Protein AF-A0A088EU23-F1 (afdb_monomer)

Nearest PDB structures (foldseek):
  7sfp-assembly1_A  TM=3.242E-01  e=4.539E+00  Streptomyces ossamyceticus
  7v20-assembly1_B  TM=2.565E-01  e=5.293E+00  Severe acute respiratory syndrome coronavirus 2
  7m6g-assembly1_B  TM=2.647E-01  e=4.539E+00  Severe acute respiratory syndrome coronavirus 2
  7wbh-assembly1_B  TM=1.886E-01  e=2.216E+00  Severe acute respiratory syndrome-related coronavirus
  7l3n-assembly1_B  TM=2.826E-01  e=7.974E+00  Severe 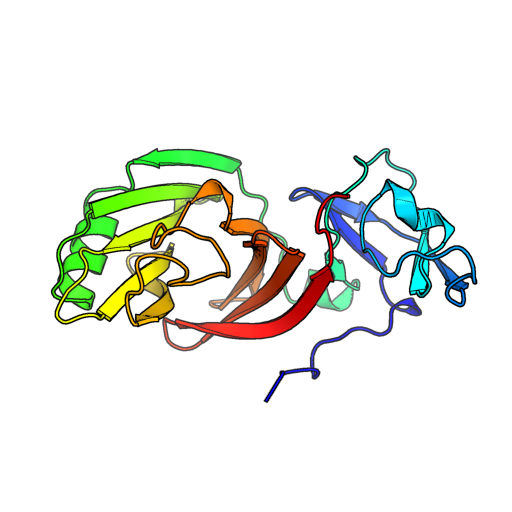acute respiratory syndrome coronavirus 2

Secondary structure (DSSP, 8-state):
----TTPPPGGG--EEEETTEEEEEEEEEEEPPPTT--S--SGGGTTT--EEEEEESS---TT--EEEE-HHHHHHSEE--EEEEEEEPPHHHHHHHHHHHTS-EEEEEEEEEETTS-EEEEEEEEEETTEEEEEEEEEETTEEEEEEEEEE--SS-SSSTT-TT---GGGEEEEEEEEETTEEEEEEEEEETTEEEEEEEEEETTEEEEEEEEEEE----

Radius of gyration: 18.4 Å; Cα contacts (8 Å, |Δi|>4): 466; chains: 1; bounding box: 50×34×50 Å

Structure (mmCIF, N/CA/C/O backbone):
data_AF-A0A088EU23-F1
#
_entry.id   AF-A0A088EU23-F1
#
loop_
_atom_site.group_PDB
_atom_site.id
_atom_site.type_symbol
_atom_site.label_atom_id
_atom_site.label_alt_id
_atom_site.label_comp_id
_atom_site.label_asym_id
_atom_site.label_entity_id
_atom_site.label_seq_id
_atom_site.pdbx_PDB_ins_code
_atom_site.Cartn_x
_atom_site.Cartn_y
_atom_site.Cartn_z
_atom_site.occupancy
_atom_site.B_iso_or_equiv
_atom_site.auth_seq_id
_atom_site.auth_comp_id
_atom_site.auth_asym_id
_atom_site.auth_atom_id
_atom_site.pdbx_PDB_model_num
ATOM 1 N N . MET A 1 1 ? -2.026 -18.483 0.975 1.00 28.38 1 MET A N 1
ATOM 2 C CA . MET A 1 1 ? -1.431 -18.739 -0.353 1.00 28.38 1 MET A CA 1
ATOM 3 C C . MET A 1 1 ? -1.286 -17.384 -1.017 1.00 28.38 1 MET A C 1
ATOM 5 O O . MET A 1 1 ? -2.301 -16.692 -1.046 1.00 28.38 1 MET A O 1
ATOM 9 N N . PRO A 1 2 ? -0.089 -16.971 -1.463 1.00 36.59 2 PRO A N 1
ATOM 10 C CA . PRO A 1 2 ? 0.056 -15.752 -2.250 1.00 36.59 2 PRO A CA 1
ATOM 11 C C . PRO A 1 2 ? -0.826 -15.880 -3.487 1.00 36.59 2 PRO A C 1
ATOM 13 O O . PRO A 1 2 ? -0.767 -16.892 -4.189 1.00 36.59 2 PRO A O 1
ATOM 16 N N . VAL A 1 3 ? -1.689 -14.901 -3.730 1.00 41.38 3 VAL A N 1
ATOM 17 C CA . VAL A 1 3 ? -2.453 -14.838 -4.975 1.00 41.38 3 VAL A CA 1
ATOM 18 C C . VAL A 1 3 ? -1.474 -14.338 -6.040 1.00 41.38 3 VAL A C 1
ATOM 20 O O . VAL A 1 3 ? -1.278 -13.145 -6.209 1.00 41.38 3 VAL A O 1
ATOM 23 N N . GLU A 1 4 ? -0.781 -15.257 -6.718 1.00 46.75 4 GLU A N 1
ATOM 24 C CA . GLU A 1 4 ? 0.070 -14.925 -7.877 1.00 46.75 4 GLU A CA 1
ATOM 25 C C . GLU A 1 4 ? -0.739 -14.744 -9.175 1.00 46.75 4 GLU A C 1
ATOM 27 O O . GLU A 1 4 ? -0.183 -14.401 -10.217 1.00 46.75 4 GLU A O 1
ATOM 32 N N . ASN A 1 5 ? -2.058 -14.949 -9.118 1.00 49.72 5 ASN A N 1
ATOM 33 C CA . ASN A 1 5 ? -2.929 -15.062 -10.289 1.00 49.72 5 ASN A CA 1
ATOM 34 C C . ASN A 1 5 ? -3.141 -13.753 -11.074 1.00 49.72 5 ASN A C 1
ATOM 36 O O . ASN A 1 5 ? -3.709 -13.811 -12.162 1.00 49.72 5 ASN A O 1
ATOM 40 N N . GLU A 1 6 ? -2.685 -12.599 -10.573 1.00 63.94 6 GLU A N 1
ATOM 41 C CA . GLU A 1 6 ? -2.827 -11.302 -11.260 1.00 63.94 6 GLU A CA 1
ATOM 42 C C . GLU A 1 6 ? -1.512 -10.695 -11.780 1.00 63.94 6 GLU A C 1
ATOM 44 O O . GLU A 1 6 ? -1.508 -9.578 -12.302 1.00 63.94 6 GLU A O 1
ATOM 49 N N . LYS A 1 7 ? -0.378 -11.408 -11.704 1.00 77.88 7 LYS A N 1
ATOM 50 C CA . LYS A 1 7 ? 0.877 -10.904 -12.287 1.00 77.88 7 LYS A CA 1
ATOM 51 C C . LYS A 1 7 ? 0.763 -10.850 -13.814 1.00 77.88 7 LYS A C 1
ATOM 53 O O . LYS A 1 7 ? 0.620 -11.873 -14.483 1.00 77.88 7 LYS A O 1
ATOM 58 N N . ILE A 1 8 ? 0.851 -9.649 -14.382 1.00 83.56 8 ILE A N 1
ATOM 59 C CA . ILE A 1 8 ? 0.899 -9.479 -15.836 1.00 83.56 8 ILE A CA 1
ATOM 60 C C . ILE A 1 8 ? 2.235 -9.984 -16.391 1.00 83.56 8 ILE A C 1
ATOM 62 O O . ILE A 1 8 ? 3.269 -9.897 -15.731 1.00 83.56 8 ILE A O 1
ATOM 66 N N . ASN A 1 9 ? 2.241 -10.447 -17.642 1.00 90.12 9 ASN A N 1
ATOM 67 C CA . ASN A 1 9 ? 3.494 -10.595 -18.379 1.00 90.12 9 ASN A CA 1
ATOM 68 C C . ASN A 1 9 ? 4.105 -9.191 -18.582 1.00 90.12 9 ASN A C 1
ATOM 70 O O . ASN A 1 9 ? 3.447 -8.355 -19.210 1.00 90.12 9 ASN A O 1
ATOM 74 N N . PRO A 1 10 ? 5.343 -8.926 -18.122 1.00 91.88 10 PRO A N 1
ATOM 75 C CA . PRO A 1 10 ? 5.993 -7.616 -18.222 1.00 91.88 10 PRO A CA 1
ATOM 76 C C . PRO A 1 10 ? 6.003 -7.038 -19.643 1.00 91.88 10 PRO A C 1
ATOM 78 O O . PRO A 1 10 ? 5.818 -5.839 -19.831 1.00 91.88 10 PRO A O 1
ATOM 81 N N . LYS A 1 11 ? 6.126 -7.892 -20.667 1.00 94.69 11 LYS A N 1
ATOM 82 C CA . LYS A 1 11 ? 6.130 -7.481 -22.083 1.00 94.69 11 LYS A CA 1
ATOM 83 C C . LYS A 1 11 ? 4.786 -6.941 -22.574 1.00 94.69 11 LYS A C 1
ATOM 85 O O . LYS A 1 11 ? 4.736 -6.307 -23.622 1.00 94.69 11 LYS A O 1
ATOM 90 N N . LEU A 1 12 ? 3.703 -7.228 -21.852 1.00 95.00 12 LEU A N 1
ATOM 91 C CA . LEU A 1 12 ? 2.353 -6.757 -22.162 1.00 95.00 12 LEU A CA 1
ATOM 92 C C . LEU A 1 12 ? 1.991 -5.473 -21.408 1.00 95.00 12 LEU A C 1
ATOM 94 O O . LEU A 1 12 ? 0.905 -4.939 -21.630 1.00 95.00 12 LEU A O 1
ATOM 98 N N . ALA A 1 13 ? 2.854 -4.986 -20.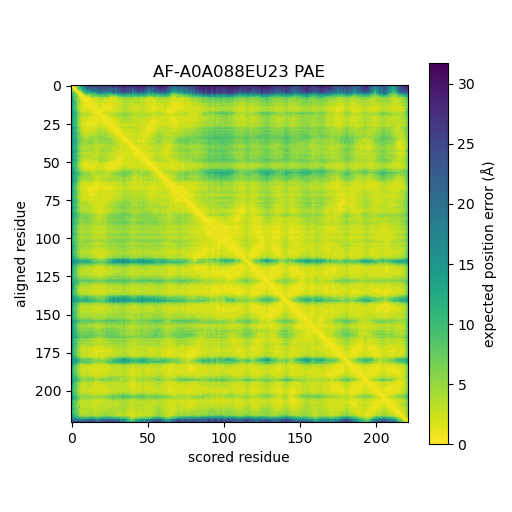512 1.00 96.38 13 ALA A N 1
ATOM 99 C CA . ALA A 1 13 ? 2.621 -3.734 -19.811 1.00 96.38 13 ALA A CA 1
ATOM 100 C C . ALA A 1 13 ? 2.688 -2.555 -20.792 1.00 96.38 13 ALA A C 1
ATOM 102 O O . ALA A 1 13 ? 3.619 -2.442 -21.589 1.00 96.38 13 ALA A O 1
ATOM 103 N N . THR A 1 14 ? 1.699 -1.668 -20.718 1.00 96.44 14 THR A N 1
ATOM 104 C CA . THR A 1 14 ? 1.602 -0.467 -21.565 1.00 96.44 14 THR A CA 1
ATOM 105 C C . THR A 1 14 ? 1.699 0.818 -20.749 1.00 96.44 14 THR A C 1
ATOM 107 O O . THR A 1 14 ? 2.089 1.859 -21.280 1.00 96.44 14 THR A O 1
ATOM 110 N N . TYR A 1 15 ? 1.391 0.747 -19.451 1.00 96.62 15 TYR A N 1
ATOM 111 C CA . TYR A 1 15 ? 1.496 1.864 -18.520 1.00 96.62 15 TYR A CA 1
ATOM 112 C C . TYR A 1 15 ? 2.168 1.436 -17.218 1.00 96.62 15 TYR A C 1
ATOM 114 O O . TYR A 1 15 ? 2.045 0.294 -16.775 1.00 96.62 15 TYR A O 1
ATOM 122 N N . ALA A 1 16 ? 2.830 2.395 -16.584 1.00 95.94 16 ALA A N 1
ATOM 123 C CA . ALA A 1 16 ? 3.192 2.349 -15.181 1.00 95.94 16 ALA A CA 1
ATOM 124 C C . ALA A 1 16 ? 2.366 3.399 -14.439 1.00 95.94 16 ALA A C 1
ATOM 126 O O . ALA A 1 16 ? 2.242 4.532 -14.908 1.00 95.94 16 ALA A O 1
ATOM 127 N N . ILE A 1 17 ? 1.819 3.041 -13.280 1.00 95.81 17 ILE A N 1
ATOM 128 C CA . ILE A 1 17 ? 1.280 4.024 -12.341 1.00 95.81 17 ILE A CA 1
ATOM 129 C C . ILE A 1 17 ? 2.368 4.349 -11.326 1.00 95.81 17 ILE A C 1
ATOM 131 O O . ILE A 1 17 ? 2.769 3.479 -10.554 1.00 95.81 17 ILE A O 1
ATOM 135 N N . ILE A 1 18 ? 2.851 5.589 -11.355 1.00 94.19 18 ILE A N 1
ATOM 136 C CA . ILE A 1 18 ? 3.964 6.087 -10.540 1.00 94.19 18 ILE A CA 1
ATOM 137 C C . ILE A 1 18 ? 3.497 7.371 -9.870 1.00 94.19 18 ILE A C 1
ATOM 139 O O . ILE A 1 18 ? 2.977 8.256 -10.547 1.00 94.19 18 ILE A O 1
ATOM 143 N N . ASN A 1 19 ? 3.649 7.480 -8.548 1.00 89.56 19 ASN A N 1
ATOM 144 C CA . ASN A 1 19 ? 3.228 8.661 -7.784 1.00 89.56 19 ASN A CA 1
ATOM 145 C C . ASN A 1 19 ? 1.803 9.134 -8.116 1.00 89.56 19 ASN A C 1
ATOM 147 O O . ASN A 1 19 ? 1.556 10.323 -8.315 1.00 89.56 19 ASN A O 1
ATOM 151 N N . ASN A 1 20 ? 0.856 8.189 -8.184 1.00 91.12 20 ASN A N 1
ATOM 152 C CA . ASN A 1 20 ? -0.536 8.469 -8.530 1.00 91.12 20 ASN A CA 1
ATOM 153 C C . ASN A 1 20 ? -0.695 9.191 -9.895 1.00 91.12 20 ASN A C 1
ATOM 155 O O . ASN A 1 20 ? -1.598 10.003 -10.105 1.00 91.12 20 ASN A O 1
ATOM 159 N N . LYS A 1 21 ? 0.175 8.869 -10.857 1.00 93.00 21 LYS A N 1
ATOM 160 C CA . LYS A 1 21 ? 0.081 9.300 -12.251 1.00 93.00 21 LYS A CA 1
ATOM 161 C C . LYS A 1 21 ? 0.254 8.105 -13.181 1.00 93.00 21 LYS A C 1
ATOM 163 O O . LYS A 1 21 ? 1.138 7.278 -12.984 1.00 93.00 21 LYS A O 1
ATOM 168 N N . MET A 1 22 ? -0.593 8.029 -14.203 1.00 94.56 22 MET A N 1
ATOM 169 C CA . MET A 1 22 ? -0.464 7.045 -15.273 1.00 94.56 22 MET A CA 1
ATOM 170 C C . MET A 1 22 ? 0.537 7.535 -16.319 1.00 94.56 22 MET A C 1
ATOM 172 O O . MET A 1 22 ? 0.329 8.582 -16.933 1.00 94.56 22 MET A O 1
ATOM 176 N N . THR A 1 23 ? 1.586 6.750 -16.547 1.00 95.38 23 THR A N 1
ATOM 177 C CA . THR A 1 23 ? 2.687 7.091 -17.447 1.00 95.38 23 THR A CA 1
ATOM 178 C C . THR A 1 23 ? 2.874 5.987 -18.489 1.00 95.38 23 THR A C 1
ATOM 180 O O . THR A 1 23 ? 3.018 4.821 -18.116 1.00 95.38 23 THR A O 1
ATOM 183 N N . PRO A 1 24 ? 2.875 6.304 -19.798 1.00 96.06 24 PRO A N 1
ATOM 184 C CA . PRO A 1 24 ? 3.164 5.322 -20.839 1.00 96.06 24 PRO A CA 1
ATOM 185 C C . PRO A 1 24 ? 4.588 4.785 -20.719 1.00 96.06 24 PRO A C 1
ATOM 187 O O . PRO A 1 24 ? 5.534 5.553 -20.522 1.00 96.06 24 PRO A O 1
ATOM 190 N N . ILE A 1 25 ? 4.737 3.477 -20.902 1.00 97.19 25 ILE A N 1
ATOM 191 C CA . ILE A 1 25 ? 6.029 2.794 -20.834 1.00 97.19 25 ILE A CA 1
ATOM 192 C C . ILE A 1 25 ? 6.229 1.894 -22.048 1.00 97.19 25 ILE A C 1
ATOM 194 O O . ILE A 1 25 ? 5.275 1.502 -22.716 1.00 97.19 25 ILE A O 1
ATOM 198 N N . ILE A 1 26 ? 7.485 1.557 -22.328 1.00 96.81 26 ILE A N 1
ATOM 199 C CA . ILE A 1 26 ? 7.848 0.608 -23.381 1.00 96.81 26 ILE A CA 1
ATOM 200 C C . ILE A 1 26 ? 8.770 -0.439 -22.770 1.00 96.81 26 ILE A C 1
ATOM 202 O O . ILE A 1 26 ? 9.808 -0.088 -22.211 1.00 96.81 26 ILE A O 1
ATOM 206 N N . TYR A 1 27 ? 8.407 -1.716 -22.876 1.00 97.06 27 TYR A N 1
ATOM 207 C CA . TYR A 1 27 ? 9.301 -2.801 -22.484 1.00 97.06 27 TYR A CA 1
ATOM 208 C C . TYR A 1 27 ? 10.585 -2.753 -23.321 1.00 97.06 27 TYR A C 1
ATOM 210 O O . TYR A 1 27 ? 10.533 -2.656 -24.548 1.00 97.06 27 TYR A O 1
ATOM 218 N N . SER A 1 28 ? 11.731 -2.821 -22.650 1.00 96.31 28 SER A N 1
ATOM 219 C CA . SER A 1 28 ? 13.047 -2.769 -23.282 1.00 96.31 28 SER A CA 1
ATOM 220 C C . SER A 1 28 ? 13.670 -4.159 -23.355 1.00 96.31 28 SER A C 1
ATOM 222 O O . SER A 1 28 ? 13.848 -4.708 -24.441 1.00 96.31 28 SER A O 1
ATOM 224 N N . ALA A 1 29 ? 13.983 -4.745 -22.198 1.00 95.75 29 ALA A N 1
ATOM 225 C CA . ALA A 1 29 ? 14.641 -6.041 -22.102 1.00 95.75 29 ALA A CA 1
ATOM 226 C C . ALA A 1 29 ? 14.533 -6.609 -20.686 1.00 95.75 29 ALA A C 1
ATOM 228 O O . ALA A 1 29 ? 14.362 -5.864 -19.724 1.00 95.75 29 ALA A O 1
ATOM 229 N N . THR A 1 30 ? 14.736 -7.916 -20.558 1.00 96.62 30 THR A N 1
ATOM 230 C CA . THR A 1 30 ? 15.030 -8.567 -19.279 1.00 96.62 30 THR A CA 1
ATOM 231 C C . THR A 1 30 ? 16.542 -8.711 -19.160 1.00 96.62 30 THR A C 1
ATOM 233 O O . THR A 1 30 ? 17.190 -9.148 -20.115 1.00 96.62 30 THR A O 1
ATOM 236 N N . LYS A 1 31 ? 17.114 -8.348 -18.012 1.00 95.06 31 LYS A N 1
ATOM 237 C CA . LYS A 1 31 ? 18.548 -8.497 -17.739 1.00 95.06 31 LYS A CA 1
ATOM 238 C C . LYS A 1 31 ? 18.771 -9.411 -16.534 1.00 95.06 31 LYS A C 1
ATOM 240 O O . LYS A 1 31 ? 17.975 -9.355 -15.594 1.00 95.06 31 LYS A O 1
ATOM 245 N N . PRO A 1 32 ? 19.827 -10.241 -16.545 1.00 95.94 32 PRO A N 1
ATOM 246 C CA . PRO A 1 32 ? 20.234 -10.958 -15.348 1.00 95.94 32 PRO A CA 1
ATOM 247 C C . PRO A 1 32 ? 20.756 -9.972 -14.300 1.00 95.94 32 PRO A C 1
ATOM 249 O O . PRO A 1 32 ? 21.203 -8.873 -14.632 1.00 95.94 32 PRO A O 1
ATOM 252 N N . GLU A 1 33 ? 20.712 -10.389 -13.041 1.00 95.25 33 GLU A N 1
ATOM 253 C CA . GLU A 1 33 ? 21.414 -9.689 -11.973 1.00 95.25 33 GLU A CA 1
ATOM 254 C C . GLU A 1 33 ? 22.929 -9.766 -12.204 1.00 95.25 33 GLU A C 1
ATOM 256 O O . GLU A 1 33 ? 23.448 -10.787 -12.659 1.00 95.25 33 GLU A O 1
ATOM 261 N N . SER A 1 34 ? 23.633 -8.666 -11.938 1.00 95.62 34 SER A N 1
ATOM 262 C CA . SER A 1 34 ? 25.090 -8.609 -12.067 1.00 95.62 34 SER A CA 1
ATOM 263 C C . SER A 1 34 ? 25.786 -9.124 -10.806 1.00 95.62 34 SER A C 1
ATOM 265 O O . SER A 1 34 ? 25.255 -9.006 -9.704 1.00 95.62 34 SER A O 1
ATOM 267 N N . GLU A 1 35 ? 27.032 -9.577 -10.945 1.00 95.31 35 GLU A N 1
ATOM 268 C CA . GLU A 1 35 ? 27.876 -9.989 -9.810 1.00 95.31 35 GLU A CA 1
ATOM 269 C C . GLU A 1 35 ? 28.165 -8.850 -8.813 1.00 95.31 35 GLU A C 1
ATOM 271 O O . GLU A 1 35 ? 28.519 -9.107 -7.668 1.00 95.31 35 GLU A O 1
ATOM 276 N N . ALA A 1 36 ? 27.998 -7.590 -9.231 1.00 94.06 36 ALA A N 1
ATOM 277 C CA . ALA A 1 36 ? 28.158 -6.416 -8.375 1.00 94.06 36 ALA A CA 1
ATOM 278 C C . ALA A 1 36 ? 26.890 -6.071 -7.570 1.00 94.06 36 ALA A C 1
ATOM 280 O O . ALA A 1 36 ? 26.896 -5.100 -6.810 1.00 94.06 36 ALA A O 1
ATOM 281 N N . SER A 1 37 ? 25.793 -6.821 -7.746 1.00 91.62 37 SER A N 1
ATOM 282 C CA . SER A 1 37 ? 24.575 -6.608 -6.965 1.00 91.62 37 SER A CA 1
ATOM 283 C C . SER A 1 37 ? 24.829 -6.914 -5.498 1.00 91.62 37 SER A C 1
ATOM 285 O O . SER A 1 37 ? 25.397 -7.943 -5.139 1.00 91.62 37 SER A O 1
ATOM 287 N N . ASN A 1 38 ? 24.357 -6.026 -4.630 1.00 89.38 38 ASN A N 1
ATOM 288 C CA . ASN A 1 38 ? 24.349 -6.262 -3.190 1.00 89.38 38 ASN A CA 1
ATOM 289 C C . ASN A 1 38 ? 23.013 -6.853 -2.695 1.00 89.38 38 ASN A C 1
ATOM 291 O O . ASN A 1 38 ? 22.759 -6.846 -1.490 1.00 89.38 38 ASN A O 1
ATOM 295 N N . GLY A 1 39 ? 22.151 -7.303 -3.617 1.00 89.19 39 GLY A N 1
ATOM 296 C CA . GLY A 1 39 ? 20.839 -7.894 -3.343 1.00 89.19 39 GLY A CA 1
ATOM 297 C C . GLY A 1 39 ? 19.760 -6.910 -2.873 1.00 89.19 39 GLY A C 1
ATOM 298 O O . GLY A 1 39 ? 18.626 -7.328 -2.638 1.00 89.19 39 GLY A O 1
ATOM 299 N N . ARG A 1 40 ? 20.077 -5.613 -2.729 1.00 91.25 40 ARG A N 1
ATOM 300 C CA . ARG A 1 40 ? 19.131 -4.585 -2.270 1.00 91.25 40 ARG A CA 1
ATOM 301 C C . ARG A 1 40 ? 18.360 -3.968 -3.439 1.00 91.25 40 ARG A C 1
ATOM 303 O O . ARG A 1 40 ? 18.926 -3.609 -4.475 1.00 91.25 40 ARG A O 1
ATOM 310 N N . GLN A 1 41 ? 17.068 -3.738 -3.241 1.00 91.19 41 GLN A N 1
ATOM 311 C CA . GLN A 1 41 ? 16.173 -3.081 -4.193 1.00 91.19 41 GLN A CA 1
ATOM 312 C C . GLN A 1 41 ? 16.100 -1.573 -3.904 1.00 91.19 41 GLN A C 1
ATOM 314 O O . GLN A 1 41 ? 15.039 -1.031 -3.589 1.00 91.19 41 GLN A O 1
ATOM 319 N N . THR A 1 42 ? 17.253 -0.902 -3.998 1.00 90.75 42 THR A N 1
ATOM 320 C CA . THR A 1 42 ? 17.399 0.559 -3.874 1.00 90.75 42 THR A CA 1
ATOM 321 C C . THR A 1 42 ? 17.811 1.181 -5.208 1.00 90.75 42 THR A C 1
ATOM 323 O O . THR A 1 42 ? 18.336 0.493 -6.088 1.00 90.75 42 THR A O 1
ATOM 326 N N . SER A 1 43 ? 17.620 2.495 -5.363 1.00 90.38 43 SER A N 1
ATOM 327 C CA . SER A 1 43 ? 18.066 3.218 -6.563 1.00 90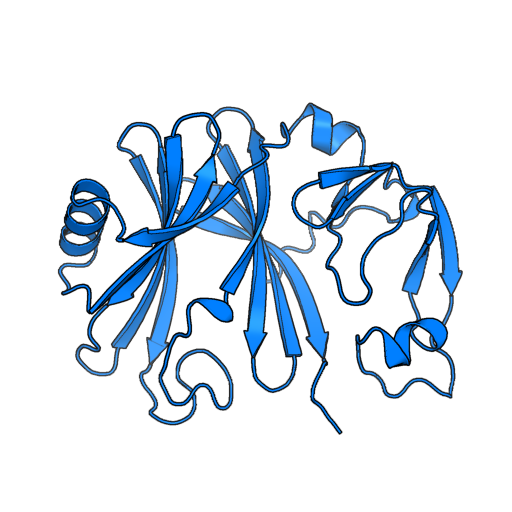.38 43 SER A CA 1
ATOM 328 C C . SER A 1 43 ? 19.575 3.095 -6.795 1.00 90.38 43 SER A C 1
ATOM 330 O O . SER A 1 43 ? 20.009 2.908 -7.928 1.00 90.38 43 SER A O 1
ATOM 332 N N . PHE A 1 44 ? 20.372 3.090 -5.723 1.00 90.06 44 PHE A N 1
ATOM 333 C CA . PHE A 1 44 ? 21.830 2.955 -5.788 1.00 90.06 44 PHE A CA 1
ATOM 334 C C . PHE A 1 44 ? 22.307 1.600 -6.332 1.00 90.06 44 PHE A C 1
ATOM 336 O O . PHE A 1 44 ? 23.401 1.525 -6.883 1.00 90.06 44 PHE A O 1
ATOM 343 N N . ASN A 1 45 ? 21.507 0.535 -6.196 1.00 92.00 45 ASN A N 1
ATOM 344 C CA . ASN A 1 45 ? 21.827 -0.794 -6.733 1.00 92.00 45 ASN A CA 1
ATOM 345 C C . ASN A 1 45 ? 21.102 -1.085 -8.065 1.00 92.00 45 ASN A C 1
ATOM 347 O O . ASN A 1 45 ? 21.230 -2.175 -8.617 1.00 92.00 45 ASN A O 1
ATOM 351 N N . PHE A 1 46 ? 20.340 -0.126 -8.609 1.00 91.38 46 PHE A N 1
ATOM 352 C CA . PHE A 1 46 ? 19.458 -0.349 -9.760 1.00 91.38 46 PHE A CA 1
ATOM 353 C C . PHE A 1 46 ? 20.186 -0.882 -11.000 1.00 91.38 46 PHE A C 1
ATOM 355 O O . PHE A 1 46 ? 19.681 -1.786 -11.660 1.00 91.38 46 PHE A O 1
ATOM 362 N N . SER A 1 47 ? 21.383 -0.370 -11.310 1.00 91.94 47 SER A N 1
ATOM 363 C CA . SER A 1 47 ? 22.171 -0.829 -12.465 1.00 91.94 47 SER A CA 1
ATOM 364 C C . SER A 1 47 ? 22.636 -2.280 -12.351 1.00 91.94 47 SER A C 1
ATOM 366 O O . SER A 1 47 ? 22.973 -2.885 -13.368 1.00 91.94 47 SER A O 1
ATOM 368 N N . ASN A 1 48 ? 22.676 -2.807 -11.128 1.00 94.56 48 ASN A N 1
ATOM 369 C CA . ASN A 1 48 ? 23.194 -4.130 -10.815 1.00 94.56 48 ASN A CA 1
ATOM 370 C C . ASN A 1 48 ? 22.075 -5.160 -10.637 1.00 94.56 48 ASN A C 1
ATOM 372 O O . ASN A 1 48 ? 22.337 -6.352 -10.788 1.00 94.56 48 ASN A O 1
ATOM 376 N N . ASN A 1 49 ? 20.858 -4.703 -10.328 1.00 92.12 49 ASN A N 1
ATOM 377 C CA . ASN A 1 49 ? 19.682 -5.543 -10.143 1.00 92.12 49 ASN A CA 1
ATOM 378 C C . ASN A 1 49 ? 19.250 -6.201 -11.460 1.00 92.12 49 ASN A C 1
ATOM 380 O O . ASN A 1 49 ? 19.198 -5.569 -12.519 1.00 92.12 49 ASN A O 1
ATOM 384 N N . GLY A 1 50 ? 18.894 -7.481 -11.371 1.00 93.25 50 GLY A N 1
ATOM 385 C CA . GLY A 1 50 ? 18.231 -8.194 -12.458 1.00 93.25 50 GLY A CA 1
ATOM 386 C C . GLY A 1 50 ? 16.752 -7.828 -12.557 1.00 93.25 50 GLY A C 1
ATOM 387 O O . GLY A 1 50 ? 16.161 -7.307 -11.612 1.00 93.25 50 GLY A O 1
ATOM 388 N N . GLY A 1 51 ? 16.138 -8.135 -13.698 1.00 93.50 51 GLY A N 1
ATOM 389 C CA . GLY A 1 51 ? 14.700 -7.969 -13.901 1.00 93.50 51 GLY A CA 1
ATOM 390 C C . GLY A 1 51 ? 14.331 -7.377 -15.253 1.00 93.50 51 GLY A C 1
ATOM 391 O O . GLY A 1 51 ? 15.142 -7.320 -16.182 1.00 93.50 51 GLY A O 1
ATOM 392 N N . ASP A 1 52 ? 13.073 -6.961 -15.362 1.00 95.06 52 ASP A N 1
ATOM 393 C CA . ASP A 1 52 ? 12.508 -6.354 -16.561 1.00 95.06 52 ASP A CA 1
ATOM 394 C C . ASP A 1 52 ? 12.692 -4.838 -16.557 1.00 95.06 52 ASP A C 1
ATOM 396 O O . ASP A 1 52 ? 12.305 -4.136 -15.625 1.00 95.06 52 ASP A O 1
ATOM 400 N N . PHE A 1 53 ? 13.269 -4.329 -17.640 1.00 95.44 53 PHE A N 1
ATOM 401 C CA . PHE A 1 53 ? 13.552 -2.916 -17.829 1.00 95.44 53 PHE A CA 1
ATOM 402 C C . PHE A 1 53 ? 12.545 -2.291 -18.783 1.00 95.44 53 PHE A C 1
ATOM 404 O O . PHE A 1 53 ? 12.217 -2.845 -19.837 1.00 95.44 53 PHE A O 1
ATOM 411 N N . PHE A 1 54 ? 12.134 -1.076 -18.440 1.00 96.12 54 PHE A N 1
ATOM 412 C CA . PHE A 1 54 ? 11.181 -0.280 -19.197 1.00 96.12 54 PHE A CA 1
ATOM 413 C C . PHE A 1 54 ? 11.773 1.087 -19.522 1.00 96.12 54 PHE A C 1
ATOM 415 O O . PHE A 1 54 ? 12.559 1.643 -18.758 1.00 96.12 54 PHE A O 1
ATOM 422 N N . ILE A 1 55 ? 11.381 1.633 -20.668 1.00 95.62 55 ILE A N 1
ATOM 423 C CA . ILE A 1 55 ? 11.691 3.000 -21.073 1.00 95.62 55 ILE A CA 1
ATOM 424 C C . ILE A 1 55 ? 10.493 3.876 -20.729 1.00 95.62 55 ILE A C 1
ATOM 426 O O . ILE A 1 55 ? 9.362 3.583 -21.121 1.00 95.62 55 ILE A O 1
ATOM 430 N N . ILE A 1 56 ? 10.773 4.977 -20.039 1.00 94.75 56 ILE A N 1
ATOM 431 C CA . ILE A 1 56 ? 9.815 6.016 -19.676 1.00 94.75 56 ILE A CA 1
ATOM 432 C C . ILE A 1 56 ? 10.333 7.329 -20.261 1.00 94.75 56 ILE A C 1
ATOM 434 O O . ILE A 1 56 ? 11.511 7.649 -20.121 1.00 94.75 56 ILE A O 1
ATOM 438 N N . LYS A 1 57 ? 9.474 8.074 -20.966 1.00 91.88 57 LYS A N 1
ATOM 439 C CA . LYS A 1 57 ? 9.859 9.371 -21.559 1.00 91.88 57 LYS A CA 1
ATOM 440 C C . LYS A 1 57 ? 9.862 10.504 -20.537 1.00 91.88 57 LYS A C 1
ATOM 442 O O . LYS A 1 57 ? 10.587 11.481 -20.697 1.00 91.88 57 LYS A O 1
ATOM 447 N N . GLU A 1 58 ? 9.001 10.397 -19.535 1.00 89.50 58 GLU A N 1
ATOM 448 C CA . GLU A 1 58 ? 8.893 11.375 -18.462 1.00 89.50 58 GLU A CA 1
ATOM 449 C C . GLU A 1 58 ? 9.992 11.161 -17.418 1.00 89.50 58 GLU A C 1
ATOM 451 O O . GLU A 1 58 ? 10.400 10.031 -17.150 1.00 89.50 58 GLU A O 1
ATOM 456 N N . LYS A 1 59 ? 10.447 12.252 -16.798 1.00 89.12 59 LYS A N 1
ATOM 457 C CA . LYS A 1 59 ? 11.344 12.173 -15.645 1.00 89.12 59 LYS A CA 1
ATOM 458 C C . LYS A 1 59 ? 10.554 11.692 -14.424 1.00 89.12 59 LYS A C 1
ATOM 460 O O . LYS A 1 59 ? 9.519 12.273 -14.107 1.00 89.12 59 LYS A O 1
ATOM 465 N N . ILE A 1 60 ? 11.073 10.675 -13.745 1.00 90.19 60 ILE A N 1
ATOM 466 C CA . ILE A 1 60 ? 10.552 10.144 -12.476 1.00 90.19 60 ILE A CA 1
ATOM 467 C C . ILE A 1 60 ? 11.610 10.294 -11.381 1.00 90.19 60 ILE A C 1
ATOM 469 O O . ILE A 1 60 ? 12.781 10.525 -11.703 1.00 90.19 60 ILE A O 1
ATOM 473 N N . ASN A 1 61 ? 11.218 10.189 -10.109 1.00 90.88 61 ASN A N 1
ATOM 474 C CA . ASN A 1 61 ? 12.193 10.201 -9.027 1.00 90.88 61 ASN A CA 1
ATOM 475 C C . ASN A 1 61 ? 12.776 8.800 -8.838 1.00 90.88 61 ASN A C 1
ATOM 477 O O . ASN A 1 61 ? 12.119 7.778 -9.042 1.00 90.88 61 ASN A O 1
ATOM 481 N N . GLU A 1 62 ? 14.040 8.761 -8.447 1.00 89.81 62 GLU A N 1
ATOM 482 C CA . GLU A 1 62 ? 14.690 7.522 -8.050 1.00 89.81 62 GLU A CA 1
ATOM 483 C C . GLU A 1 62 ? 14.042 6.967 -6.775 1.00 89.81 62 GLU A 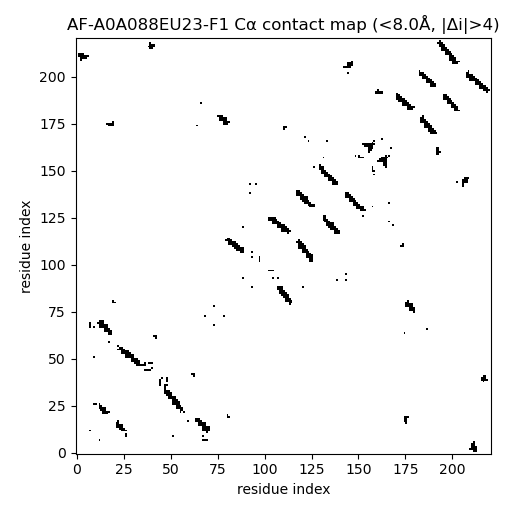C 1
ATOM 485 O O . GLU A 1 62 ? 13.730 7.720 -5.856 1.00 89.81 62 GLU A O 1
ATOM 490 N N . GLY A 1 63 ? 13.847 5.648 -6.717 1.00 87.81 63 GLY A N 1
ATOM 491 C CA . GLY A 1 63 ? 13.224 4.983 -5.566 1.00 87.81 63 GLY A CA 1
ATOM 492 C C . GLY A 1 63 ? 11.692 5.017 -5.550 1.00 87.81 63 GLY A C 1
ATOM 493 O O . GLY A 1 63 ? 11.097 4.435 -4.647 1.00 87.81 63 GLY A O 1
ATOM 494 N N . ASP A 1 64 ? 11.047 5.636 -6.546 1.00 92.12 64 ASP A N 1
ATOM 495 C CA . ASP A 1 64 ? 9.595 5.557 -6.708 1.00 92.12 64 ASP A CA 1
ATOM 496 C C . ASP A 1 64 ? 9.135 4.127 -7.045 1.00 92.12 64 ASP A C 1
ATOM 498 O O . ASP A 1 64 ? 9.793 3.383 -7.778 1.00 92.12 64 ASP A O 1
ATOM 502 N N . PHE A 1 65 ? 7.936 3.774 -6.582 1.00 94.06 65 PHE A N 1
ATOM 503 C CA . PHE A 1 65 ? 7.275 2.522 -6.942 1.00 94.06 65 PHE A CA 1
ATOM 504 C C . PHE A 1 65 ? 6.432 2.666 -8.207 1.00 94.06 65 PHE A C 1
ATOM 506 O O . PHE A 1 65 ? 5.733 3.664 -8.400 1.00 94.06 65 PHE A O 1
ATOM 513 N N . ALA A 1 66 ? 6.447 1.622 -9.034 1.00 93.25 66 ALA A N 1
ATOM 514 C CA . ALA A 1 66 ? 5.652 1.528 -10.248 1.00 93.25 66 ALA A CA 1
ATOM 515 C C . ALA A 1 66 ? 4.730 0.305 -10.198 1.00 93.25 66 ALA A C 1
ATOM 517 O O . ALA A 1 66 ? 5.199 -0.823 -10.053 1.00 93.25 66 ALA A O 1
ATOM 518 N N . LEU A 1 67 ? 3.426 0.518 -10.387 1.00 95.12 67 LEU A N 1
ATOM 519 C CA . LEU A 1 67 ? 2.499 -0.567 -10.710 1.00 95.12 67 LEU A CA 1
ATOM 520 C C . LEU A 1 67 ? 2.400 -0.698 -12.232 1.00 95.12 67 LEU A C 1
ATOM 522 O O . LEU A 1 67 ? 1.911 0.213 -12.901 1.00 95.12 67 LEU A O 1
ATOM 526 N N . LEU A 1 68 ? 2.863 -1.823 -12.773 1.00 95.06 68 LEU A N 1
ATOM 527 C CA . LEU A 1 68 ? 2.802 -2.108 -14.206 1.00 95.06 68 LEU A CA 1
ATOM 528 C C . LEU A 1 68 ? 1.424 -2.658 -14.578 1.00 95.06 68 LEU A C 1
ATOM 530 O O . LEU A 1 68 ? 0.958 -3.626 -13.981 1.00 95.06 68 LEU A O 1
ATOM 534 N N . VAL A 1 69 ? 0.790 -2.060 -15.585 1.00 95.06 69 VAL A N 1
ATOM 535 C CA . VAL A 1 69 ? -0.549 -2.437 -16.057 1.00 95.06 69 VAL A CA 1
ATOM 536 C C . VAL A 1 69 ? -0.608 -2.436 -17.584 1.00 95.06 69 VAL A C 1
ATOM 538 O O . VAL A 1 69 ? 0.182 -1.773 -18.262 1.00 95.06 69 VAL A O 1
ATOM 541 N N . ASN A 1 70 ? -1.550 -3.189 -18.147 1.00 94.88 70 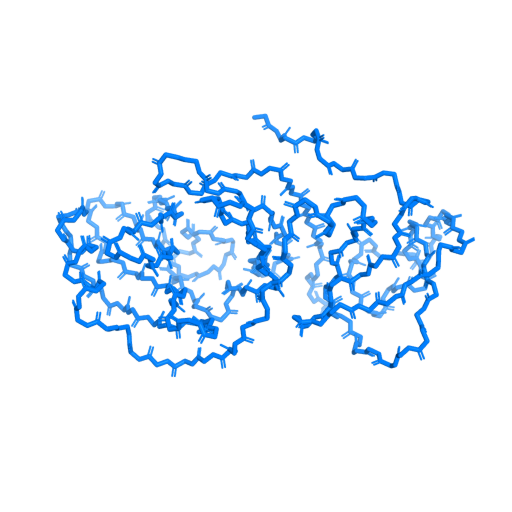ASN A N 1
ATOM 542 C CA . ASN A 1 70 ? -1.840 -3.181 -19.581 1.00 94.88 70 ASN A CA 1
ATOM 543 C C . ASN A 1 70 ? -3.120 -2.381 -19.883 1.00 94.88 70 ASN A C 1
ATOM 545 O O . ASN A 1 70 ? -3.868 -2.020 -18.975 1.00 94.88 70 ASN A O 1
ATOM 549 N N . GLN A 1 71 ? -3.384 -2.119 -21.166 1.00 93.31 71 GLN A N 1
ATOM 550 C CA . GLN A 1 71 ? -4.568 -1.365 -21.590 1.00 93.31 71 GLN A CA 1
ATOM 551 C C . GLN A 1 71 ? -5.871 -2.012 -21.104 1.00 93.31 71 GLN A C 1
ATOM 553 O O . GLN A 1 71 ? -6.721 -1.322 -20.554 1.00 93.31 71 GLN A O 1
ATOM 558 N N . LYS A 1 72 ? -5.992 -3.342 -21.221 1.00 93.12 72 LYS A N 1
ATOM 559 C CA . LYS A 1 72 ? -7.182 -4.074 -20.768 1.00 93.12 72 LYS A CA 1
ATOM 560 C C . LYS A 1 72 ? -7.485 -3.812 -19.290 1.00 93.12 72 LYS A C 1
ATOM 562 O O . LYS A 1 72 ? -8.637 -3.606 -18.929 1.00 93.12 72 LYS A O 1
ATOM 567 N N . PHE A 1 73 ? -6.460 -3.810 -18.442 1.00 93.62 73 PHE A N 1
ATOM 568 C CA . PHE A 1 73 ? -6.624 -3.527 -17.024 1.00 93.62 73 PHE A CA 1
ATOM 569 C C . PHE A 1 73 ? -7.179 -2.117 -16.794 1.00 93.62 73 PHE A C 1
ATOM 571 O O . PHE A 1 73 ? -8.081 -1.967 -15.978 1.00 93.62 73 PHE A O 1
ATOM 578 N N . ILE A 1 74 ? -6.678 -1.111 -17.518 1.00 93.06 74 ILE A N 1
ATOM 579 C CA . ILE A 1 74 ? -7.160 0.278 -17.433 1.00 93.06 74 ILE A CA 1
ATOM 580 C C . ILE A 1 74 ? -8.605 0.409 -17.927 1.00 93.06 74 ILE A C 1
ATOM 582 O O . ILE A 1 74 ? -9.388 1.153 -17.337 1.00 93.06 74 ILE A O 1
ATOM 586 N N . ASP A 1 75 ? -8.967 -0.326 -18.978 1.00 92.56 75 ASP A N 1
ATOM 587 C CA . ASP A 1 75 ? -10.328 -0.330 -19.518 1.00 92.56 75 ASP A CA 1
ATOM 588 C C . ASP A 1 75 ? -11.325 -0.941 -18.514 1.00 92.56 75 ASP A C 1
ATOM 590 O O . ASP A 1 75 ? -12.424 -0.416 -18.327 1.00 92.56 75 ASP A O 1
ATOM 594 N N . ASP A 1 76 ? -10.922 -2.014 -17.825 1.00 93.12 76 ASP A N 1
ATOM 595 C CA . ASP A 1 76 ? -11.744 -2.719 -16.832 1.00 93.12 76 ASP A CA 1
ATOM 596 C C . ASP A 1 76 ? -11.723 -2.045 -15.440 1.00 93.12 76 ASP A C 1
ATOM 598 O O . ASP A 1 76 ? -12.638 -2.231 -14.629 1.00 93.12 76 ASP A O 1
ATOM 602 N N . ASN A 1 77 ? -10.671 -1.279 -15.133 1.00 94.06 77 ASN A N 1
ATOM 603 C CA . ASN A 1 77 ? -10.424 -0.646 -13.838 1.00 94.06 77 ASN A CA 1
ATOM 604 C C . ASN A 1 77 ? -10.028 0.815 -14.060 1.00 94.06 77 ASN A C 1
ATOM 606 O O . ASN A 1 77 ? -8.865 1.151 -14.301 1.00 94.06 77 ASN A O 1
ATOM 610 N N . LYS A 1 78 ? -11.005 1.709 -13.922 1.00 92.81 78 LYS A N 1
ATOM 611 C CA . LYS A 1 78 ? -10.800 3.140 -14.101 1.00 92.81 78 LYS A CA 1
ATOM 612 C C . LYS A 1 78 ? -9.823 3.653 -13.049 1.00 92.81 78 LYS A C 1
ATOM 614 O O . LYS A 1 78 ? -10.104 3.587 -11.854 1.00 92.81 78 LYS A O 1
ATOM 619 N N . PHE A 1 79 ? -8.695 4.196 -13.496 1.00 93.88 79 PHE A N 1
ATOM 620 C CA . PHE A 1 79 ? -7.748 4.870 -12.616 1.00 93.88 79 PHE A CA 1
ATOM 621 C C . PHE A 1 79 ? -8.411 6.071 -11.925 1.00 93.88 79 PHE A C 1
ATOM 623 O O . PHE A 1 79 ? -9.039 6.909 -12.581 1.00 93.88 79 PHE A O 1
ATOM 630 N N . SER A 1 80 ? -8.254 6.149 -10.604 1.00 92.94 80 SER A N 1
ATOM 631 C CA . SER A 1 80 ? -8.854 7.176 -9.754 1.00 92.94 80 SER A CA 1
ATOM 632 C C . SER A 1 80 ? -7.757 7.974 -9.053 1.00 92.94 80 SER A C 1
ATOM 634 O O . SER A 1 80 ? -7.320 7.588 -7.967 1.00 92.94 80 SER A O 1
ATOM 636 N N . PRO A 1 81 ? -7.312 9.098 -9.648 1.00 92.69 81 PRO A N 1
ATOM 637 C CA . PRO A 1 81 ? -6.371 9.989 -8.996 1.00 92.69 81 PRO A CA 1
ATOM 638 C C . PRO A 1 81 ? -6.917 10.469 -7.652 1.00 92.69 81 PRO A C 1
ATOM 640 O O . PRO A 1 81 ? -8.080 10.865 -7.550 1.00 92.69 81 PRO A O 1
ATOM 643 N N . PHE A 1 82 ? -6.053 10.482 -6.645 1.00 94.62 82 PHE A N 1
ATOM 644 C CA . PHE A 1 82 ? -6.345 11.040 -5.329 1.00 94.62 82 PHE A CA 1
ATOM 645 C C . PHE A 1 82 ? -5.372 12.163 -4.950 1.00 94.62 82 PHE A C 1
ATOM 647 O O . PHE A 1 82 ? -4.289 12.317 -5.517 1.00 94.62 82 PHE A O 1
ATOM 654 N N . LYS A 1 83 ? -5.748 12.951 -3.952 1.00 94.94 83 LYS A N 1
ATOM 655 C CA . LYS A 1 83 ? -4.869 13.913 -3.295 1.00 94.94 83 LYS A CA 1
ATOM 656 C C . LYS A 1 83 ? -4.336 13.287 -2.010 1.00 94.94 83 LYS A C 1
ATOM 658 O O . LYS A 1 83 ? -5.123 12.889 -1.155 1.00 94.94 83 LYS A O 1
ATOM 663 N N . LYS A 1 84 ? -3.008 13.223 -1.861 1.00 94.25 84 LYS A N 1
ATOM 664 C CA . LYS A 1 84 ? -2.373 12.908 -0.571 1.00 94.25 84 LYS A CA 1
ATOM 665 C C . LYS A 1 84 ? -2.698 14.026 0.421 1.00 94.25 84 LYS A C 1
ATOM 667 O O . LYS A 1 84 ? -2.568 15.206 0.087 1.00 94.25 84 LYS A O 1
ATOM 672 N N . THR A 1 85 ? -3.146 13.666 1.612 1.00 93.75 85 THR A N 1
ATOM 673 C CA . THR A 1 85 ? -3.474 14.621 2.673 1.00 93.75 85 THR A CA 1
ATOM 674 C C . THR A 1 85 ? -3.149 14.010 4.022 1.00 93.75 85 THR A C 1
ATOM 676 O O . THR A 1 85 ? -3.048 12.798 4.128 1.00 93.75 85 THR A O 1
ATOM 679 N N . GLU A 1 86 ? -3.001 14.845 5.039 1.00 94.25 86 GLU A N 1
ATOM 680 C CA . GLU A 1 86 ? -2.919 14.421 6.428 1.00 94.25 86 GLU A CA 1
ATOM 681 C C . GLU A 1 86 ? -3.828 15.345 7.220 1.00 94.25 86 GLU A C 1
ATOM 683 O O . GLU A 1 86 ? -3.499 16.495 7.516 1.00 94.25 86 GLU A O 1
ATOM 688 N N . LYS A 1 87 ? -5.034 14.860 7.489 1.00 95.19 87 LYS A N 1
ATOM 689 C CA . LYS A 1 87 ? -6.018 15.569 8.301 1.00 95.19 87 LYS A CA 1
ATOM 690 C C . LYS A 1 87 ? -6.710 14.585 9.226 1.00 95.19 87 LYS A C 1
ATOM 692 O O . LYS A 1 87 ? -6.742 13.384 8.964 1.00 95.19 87 LYS A O 1
ATOM 697 N N . GLU A 1 88 ? -7.292 15.108 10.292 1.00 96.00 88 GLU A N 1
ATOM 698 C CA . GLU A 1 88 ? -8.102 14.310 11.204 1.00 96.00 88 GLU A CA 1
ATOM 699 C C . GLU A 1 88 ? -9.253 13.629 10.448 1.00 96.00 88 GLU A C 1
ATOM 701 O O . GLU A 1 88 ? -9.991 14.280 9.701 1.00 96.00 88 GLU A O 1
ATOM 706 N N . THR A 1 89 ? -9.424 12.321 10.661 1.00 96.25 89 THR A N 1
ATOM 707 C CA . THR A 1 89 ? -10.536 11.568 10.067 1.00 96.25 89 THR A CA 1
ATOM 708 C C . THR A 1 89 ? -11.885 12.118 10.535 1.00 96.25 89 THR A C 1
ATOM 710 O O . THR A 1 89 ? -12.082 12.421 11.718 1.00 96.25 89 THR A O 1
ATOM 713 N N . CYS A 1 90 ? -12.860 12.199 9.625 1.00 93.00 90 CYS A N 1
ATOM 714 C CA . CYS A 1 90 ? -14.182 12.721 9.955 1.00 93.00 90 CYS A CA 1
ATOM 715 C C . CYS A 1 90 ? -14.890 11.917 11.069 1.00 93.00 90 CYS A C 1
ATOM 717 O O . CYS A 1 90 ? -14.708 10.707 11.245 1.00 93.00 90 CYS A O 1
ATOM 719 N N . HIS A 1 91 ? -15.739 12.605 11.843 1.00 94.19 91 HIS A N 1
ATOM 720 C CA . HIS A 1 91 ? -16.420 12.032 13.011 1.00 94.19 91 HIS A CA 1
ATOM 721 C C . HIS A 1 91 ? -17.260 10.790 12.669 1.00 94.19 91 HIS A C 1
ATOM 723 O O . HIS A 1 91 ? -17.299 9.834 13.446 1.00 94.19 91 HIS A O 1
ATOM 729 N N . GLN A 1 92 ? -17.912 10.782 11.503 1.00 92.50 92 GLN A N 1
ATOM 730 C CA . GLN A 1 92 ? -18.741 9.665 11.055 1.00 92.50 92 GLN A CA 1
ATOM 731 C C . GLN A 1 92 ? -17.917 8.387 10.851 1.00 92.50 92 GLN A C 1
ATOM 733 O O . GLN A 1 92 ? -18.315 7.324 11.335 1.00 92.50 92 GLN A O 1
ATOM 738 N N . THR A 1 93 ? -16.758 8.485 10.195 1.00 94.56 93 THR A N 1
ATOM 739 C CA . THR A 1 93 ? -15.850 7.346 9.997 1.00 94.56 93 THR A CA 1
ATOM 740 C C . THR A 1 93 ? -15.342 6.822 11.334 1.00 94.56 93 THR A C 1
ATOM 742 O O . THR A 1 93 ? -15.468 5.627 11.599 1.00 94.56 93 THR A O 1
ATOM 745 N N . LYS A 1 94 ? -14.872 7.708 12.227 1.00 96.81 94 LYS A N 1
ATOM 746 C CA . LYS A 1 94 ? -14.423 7.318 13.576 1.00 96.81 94 LYS A CA 1
ATOM 747 C C . LYS A 1 94 ? -15.521 6.607 14.365 1.00 96.81 94 LYS A C 1
ATOM 749 O O . LYS A 1 94 ? -15.275 5.555 14.938 1.00 96.81 94 LYS A O 1
ATOM 754 N N . THR A 1 95 ? -16.747 7.129 14.339 1.00 95.44 95 THR A N 1
ATOM 755 C CA . THR A 1 95 ? -17.898 6.506 15.015 1.00 95.44 95 THR A CA 1
ATOM 756 C C . THR A 1 95 ? -18.201 5.120 14.447 1.00 95.44 95 THR A C 1
ATOM 758 O O . THR A 1 95 ? -18.390 4.165 15.197 1.00 95.44 95 THR A O 1
ATOM 761 N N . THR A 1 96 ? -18.210 4.991 13.119 1.00 95.12 96 THR A N 1
ATOM 762 C CA . THR A 1 96 ? -18.470 3.717 12.436 1.00 95.12 96 THR A CA 1
ATOM 763 C C . THR A 1 96 ? -17.419 2.673 12.810 1.00 95.12 96 THR A C 1
ATOM 765 O O . THR A 1 96 ? -17.765 1.541 13.143 1.00 95.12 96 THR A O 1
ATOM 768 N N . LEU A 1 97 ? -16.143 3.062 12.811 1.00 97.19 97 LEU A N 1
ATOM 769 C CA . LEU A 1 97 ? -15.021 2.201 13.172 1.00 97.19 97 LEU A CA 1
ATOM 770 C C . LEU A 1 97 ? -15.042 1.817 14.659 1.00 97.19 97 LEU A C 1
ATOM 772 O O . LEU A 1 97 ? -15.018 0.627 14.966 1.00 97.19 97 LEU A O 1
ATOM 776 N N . SER A 1 98 ? -15.176 2.776 15.579 1.00 96.88 98 SER A N 1
ATOM 777 C CA . SER A 1 98 ? -15.278 2.491 17.019 1.00 96.88 98 SER A CA 1
ATOM 778 C C . SER A 1 98 ? -16.414 1.517 17.335 1.00 96.88 98 SER A C 1
ATOM 780 O O . SER A 1 98 ? -16.222 0.589 18.119 1.00 96.88 98 SER A O 1
ATOM 782 N N . ASN A 1 99 ? -17.573 1.675 16.685 1.00 96.06 99 ASN A N 1
ATOM 783 C CA . ASN A 1 99 ? -18.711 0.771 16.857 1.00 96.06 99 ASN A CA 1
ATOM 784 C C . ASN A 1 99 ? -18.449 -0.614 16.252 1.00 96.06 99 ASN A C 1
ATOM 786 O O . ASN A 1 99 ? -18.757 -1.619 16.887 1.00 96.06 99 ASN A O 1
ATOM 790 N N . LYS A 1 100 ? -17.862 -0.681 15.046 1.00 96.12 100 LYS A N 1
ATOM 791 C CA . LYS A 1 100 ? -17.532 -1.947 14.370 1.00 96.12 100 LYS A CA 1
ATOM 792 C C . LYS A 1 100 ? -16.585 -2.808 15.209 1.00 96.12 100 LYS A C 1
ATOM 794 O O . LYS A 1 100 ? -16.794 -4.013 15.302 1.00 96.12 100 LYS A O 1
ATOM 799 N N . TYR A 1 101 ? -15.564 -2.197 15.810 1.00 97.44 101 TYR A N 1
ATOM 800 C CA . TYR A 1 101 ? -14.538 -2.913 16.576 1.00 97.44 101 TYR A CA 1
ATOM 801 C C . TYR A 1 101 ? -14.798 -2.949 18.084 1.00 97.44 101 TYR A C 1
ATOM 803 O O . TYR A 1 101 ? -14.092 -3.662 18.796 1.00 97.44 101 TYR A O 1
ATOM 811 N N . ASN A 1 102 ? -15.799 -2.209 18.575 1.00 96.94 102 ASN A N 1
ATOM 812 C CA . ASN A 1 102 ? -16.094 -2.033 19.999 1.00 96.94 102 ASN A CA 1
ATOM 813 C C . ASN A 1 102 ? -14.827 -1.706 20.817 1.00 96.94 102 ASN A C 1
ATOM 815 O O . ASN A 1 102 ? -14.474 -2.395 21.784 1.00 96.94 102 ASN A O 1
ATOM 819 N N . ARG A 1 103 ? -14.083 -0.701 20.340 1.00 97.56 103 ARG A N 1
ATOM 820 C CA . ARG A 1 103 ? -12.721 -0.393 20.791 1.00 97.56 103 ARG A CA 1
ATOM 821 C C . ARG A 1 103 ? -12.408 1.088 20.601 1.00 97.56 103 ARG A C 1
ATOM 823 O O . ARG A 1 103 ? -12.822 1.672 19.599 1.00 97.56 103 ARG A O 1
ATOM 830 N N . HIS A 1 104 ? -11.687 1.690 21.546 1.00 97.44 104 HIS A N 1
ATOM 831 C CA . HIS A 1 104 ? -11.327 3.105 21.467 1.00 97.44 104 HIS A CA 1
ATOM 832 C C . HIS A 1 104 ? -10.274 3.359 20.375 1.00 97.44 104 HIS A C 1
ATOM 834 O O . HIS A 1 104 ? -9.320 2.593 20.222 1.00 97.44 104 HIS A O 1
ATOM 840 N N . ILE A 1 105 ? -10.437 4.459 19.638 1.00 98.25 105 ILE A N 1
ATOM 841 C CA . ILE A 1 105 ? -9.491 4.934 18.620 1.00 98.25 105 ILE A CA 1
ATOM 842 C C . ILE A 1 105 ? -8.476 5.863 19.286 1.00 98.25 105 ILE A C 1
ATOM 844 O O . ILE A 1 105 ? -8.856 6.889 19.842 1.00 98.25 105 ILE A O 1
ATOM 848 N N . THR A 1 106 ? -7.187 5.540 19.205 1.00 97.00 106 THR A N 1
ATOM 849 C CA . THR A 1 106 ? -6.106 6.387 19.742 1.00 97.00 106 THR A CA 1
ATOM 850 C C . THR A 1 106 ? -5.624 7.425 18.734 1.00 97.00 106 THR A C 1
ATOM 852 O O . THR A 1 106 ? -5.279 8.537 19.125 1.00 97.00 106 THR A O 1
ATOM 855 N N . LYS A 1 107 ? -5.620 7.085 17.439 1.00 97.38 107 LYS A N 1
ATOM 856 C CA . LYS A 1 107 ? -5.225 7.982 16.342 1.00 97.38 107 LYS A CA 1
ATOM 857 C C . LYS A 1 107 ? -6.006 7.639 15.078 1.00 97.38 107 LYS A C 1
ATOM 859 O O . LYS A 1 107 ? -6.181 6.463 14.770 1.00 97.38 107 LYS A O 1
ATOM 864 N N . SER A 1 108 ? -6.453 8.641 14.322 1.00 98.00 108 SER A N 1
ATOM 865 C CA . SER A 1 108 ? -7.069 8.416 13.011 1.00 98.00 108 SER A CA 1
ATOM 866 C C . SER A 1 108 ? -6.807 9.575 12.061 1.00 98.00 108 SER A C 1
ATOM 868 O O . SER A 1 108 ? -7.180 10.705 12.361 1.00 98.00 108 SER A O 1
ATOM 870 N N . LEU A 1 109 ? -6.212 9.292 10.904 1.00 97.94 109 LEU A N 1
ATOM 871 C CA . LEU A 1 109 ? -5.914 10.290 9.880 1.00 97.94 109 LEU A CA 1
ATOM 872 C C . LEU A 1 109 ? -6.493 9.865 8.535 1.00 97.94 109 LEU A C 1
ATOM 874 O O . LEU A 1 109 ? -6.375 8.708 8.129 1.00 97.94 109 LEU A O 1
ATOM 878 N N . THR A 1 110 ? -7.083 10.816 7.821 1.00 97.06 110 THR A N 1
ATOM 879 C CA . THR A 1 110 ? -7.316 10.695 6.383 1.00 97.06 110 THR A CA 1
ATOM 880 C C . THR A 1 110 ? -5.983 10.893 5.675 1.00 97.06 110 THR A C 1
ATOM 882 O O . THR A 1 110 ? -5.356 11.935 5.858 1.00 97.06 110 THR A O 1
ATOM 885 N N . ILE A 1 111 ? -5.569 9.897 4.886 1.00 96.56 111 ILE A N 1
ATOM 886 C CA . ILE A 1 111 ? -4.287 9.878 4.161 1.00 96.56 111 ILE A CA 1
ATOM 887 C C . ILE A 1 111 ? -4.440 10.134 2.652 1.00 96.56 111 ILE A C 1
ATOM 889 O O . ILE A 1 111 ? -3.491 10.516 1.963 1.00 96.56 111 ILE A O 1
ATOM 893 N N . ALA A 1 112 ? -5.649 9.935 2.117 1.00 95.31 112 ALA A N 1
ATOM 894 C CA . ALA A 1 112 ? -5.972 10.233 0.727 1.00 95.31 112 ALA A CA 1
ATOM 895 C C . ALA A 1 112 ? -7.435 10.658 0.558 1.00 95.31 112 ALA A C 1
ATOM 897 O O . ALA A 1 112 ? -8.335 10.063 1.149 1.00 95.31 112 ALA A O 1
ATOM 898 N N . GLU A 1 113 ? -7.659 11.651 -0.301 1.00 94.31 113 GLU A N 1
ATOM 899 C CA . GLU A 1 113 ? -8.982 12.120 -0.730 1.00 94.31 113 GLU A CA 1
ATOM 900 C C . GLU A 1 113 ? -9.160 11.878 -2.230 1.00 94.31 113 GLU A C 1
ATOM 902 O O . GLU A 1 113 ? -8.321 12.290 -3.037 1.00 94.31 113 GLU A O 1
ATOM 907 N N . LEU A 1 114 ? -10.257 11.237 -2.623 1.00 91.25 114 LEU A N 1
ATOM 908 C CA . LEU A 1 114 ? -10.642 11.076 -4.023 1.00 91.25 114 LEU A CA 1
ATOM 909 C C . LEU A 1 114 ? -11.544 12.242 -4.465 1.00 91.25 114 LEU A C 1
ATOM 911 O O . LEU A 1 114 ? -12.181 12.916 -3.656 1.00 91.25 114 LEU A O 1
ATOM 915 N N . ASN A 1 115 ? -11.648 12.464 -5.779 1.00 83.00 115 ASN A N 1
ATOM 916 C CA . ASN A 1 115 ? -12.405 13.588 -6.360 1.00 83.00 115 ASN A CA 1
ATOM 917 C C . ASN A 1 115 ? -13.898 13.633 -5.978 1.00 83.00 115 ASN A C 1
ATOM 919 O O . ASN A 1 115 ? -14.527 14.682 -6.074 1.00 83.00 115 ASN A O 1
ATOM 923 N N . ASN A 1 116 ? -14.475 12.507 -5.570 1.00 80.25 116 ASN A N 1
ATOM 924 C CA . ASN A 1 116 ? -15.864 12.372 -5.134 1.00 80.25 116 ASN A CA 1
ATOM 925 C C . ASN A 1 116 ? -16.036 12.493 -3.610 1.00 80.25 116 ASN A C 1
ATOM 927 O O . ASN A 1 116 ? -17.068 12.077 -3.095 1.00 80.25 116 ASN A O 1
ATOM 931 N N . GLN A 1 117 ? -15.047 13.061 -2.911 1.00 81.69 117 GLN A N 1
ATOM 932 C CA . GLN A 1 117 ? -15.004 13.197 -1.449 1.00 81.69 117 GLN A CA 1
ATOM 933 C C . GLN A 1 117 ? -14.908 11.866 -0.690 1.00 81.69 117 GLN A C 1
ATOM 935 O O . GLN A 1 117 ? -15.018 11.867 0.534 1.00 81.69 117 GLN A O 1
ATOM 940 N N . ASP A 1 118 ? -14.668 10.746 -1.380 1.00 89.56 118 ASP A N 1
ATOM 941 C CA . ASP A 1 118 ? -14.329 9.509 -0.686 1.00 89.56 118 ASP A CA 1
ATOM 942 C C . ASP A 1 118 ? -12.947 9.646 -0.031 1.00 89.56 118 ASP A C 1
ATOM 944 O O . ASP A 1 118 ? -12.023 10.252 -0.585 1.00 89.56 118 ASP A O 1
ATOM 948 N N . GLU A 1 119 ? -12.795 9.038 1.139 1.00 93.19 119 GLU A N 1
ATOM 949 C CA . GLU A 1 119 ? -11.598 9.158 1.967 1.00 93.19 119 GLU A CA 1
ATOM 950 C C . GLU A 1 119 ? -10.981 7.781 2.217 1.00 93.19 119 GLU A C 1
ATOM 952 O O . GLU A 1 119 ? -11.687 6.823 2.554 1.00 93.19 119 GLU A O 1
ATOM 957 N N . ILE A 1 120 ? -9.652 7.702 2.109 1.00 96.00 120 ILE A N 1
ATOM 958 C CA . ILE A 1 120 ? -8.860 6.610 2.676 1.00 96.00 120 ILE A CA 1
ATOM 959 C C . ILE A 1 120 ? -8.297 7.072 4.010 1.00 96.00 120 ILE A C 1
ATOM 961 O O . ILE A 1 120 ? -7.647 8.116 4.094 1.00 96.00 120 ILE A O 1
ATOM 965 N N . ASN A 1 121 ? -8.524 6.276 5.047 1.00 97.50 121 ASN A N 1
ATOM 966 C CA . ASN A 1 121 ? -8.137 6.593 6.413 1.00 97.50 121 ASN A CA 1
ATOM 967 C C . ASN A 1 121 ? -7.265 5.487 6.996 1.00 97.50 121 ASN A C 1
ATOM 969 O O . ASN A 1 121 ? -7.512 4.310 6.733 1.00 97.50 121 ASN A O 1
ATOM 973 N N . LEU A 1 122 ? -6.307 5.871 7.833 1.00 98.31 122 LEU A N 1
ATOM 974 C CA . LEU A 1 122 ? -5.619 4.981 8.758 1.00 98.31 122 LEU A CA 1
ATOM 975 C C . LEU A 1 122 ? -6.125 5.251 10.167 1.00 98.31 122 LEU A C 1
ATOM 977 O O . LEU A 1 122 ? -6.215 6.402 10.592 1.00 98.31 122 LEU A O 1
ATOM 981 N N . THR A 1 123 ? -6.452 4.189 10.890 1.00 98.44 123 THR A N 1
ATOM 982 C CA . THR A 1 123 ? -6.985 4.257 12.248 1.00 98.44 123 THR A CA 1
ATOM 983 C C . THR A 1 123 ? -6.241 3.269 13.130 1.00 98.44 123 THR A C 1
ATOM 985 O O . THR A 1 123 ? -6.201 2.079 12.833 1.00 98.44 123 THR A O 1
ATOM 988 N N . LEU A 1 124 ? -5.675 3.757 14.228 1.00 98.12 124 LEU A N 1
ATOM 989 C CA . LEU A 1 124 ? -5.049 2.960 15.273 1.00 98.12 124 LEU A CA 1
ATOM 990 C C . LEU A 1 124 ? -5.993 2.879 16.471 1.00 98.12 124 LEU A C 1
ATOM 992 O O . LEU A 1 124 ? -6.530 3.893 16.927 1.00 98.12 124 LEU A O 1
ATOM 996 N N . PHE A 1 125 ? -6.187 1.669 16.979 1.00 98.31 125 PHE A N 1
ATOM 997 C CA . PHE A 1 125 ? -6.994 1.410 18.163 1.00 98.31 125 PHE A CA 1
ATOM 998 C C . PHE A 1 125 ? -6.112 1.190 19.397 1.00 98.31 125 PHE A C 1
ATOM 1000 O O . PHE A 1 125 ? -4.976 0.733 19.286 1.00 98.31 125 PHE A O 1
ATOM 1007 N N . GLU A 1 126 ? -6.653 1.467 20.587 1.00 97.06 126 GLU A N 1
ATOM 1008 C CA . GLU A 1 126 ? -5.991 1.193 21.878 1.00 97.06 126 GLU A CA 1
ATOM 1009 C C . GLU A 1 126 ? -5.577 -0.275 21.977 1.00 97.06 126 GLU A C 1
ATOM 1011 O O . GLU A 1 126 ? -6.354 -1.110 21.547 1.00 97.06 126 GLU A O 1
ATOM 1016 N N . VAL A 1 127 ? -4.433 -0.654 22.545 1.00 96.94 127 VAL A N 1
ATOM 1017 C CA . VAL A 1 127 ? -4.120 -2.082 22.779 1.00 96.94 127 VAL A CA 1
ATOM 1018 C C . VAL A 1 127 ? -5.084 -2.666 23.821 1.00 96.94 127 VAL A C 1
ATOM 1020 O O . VAL A 1 127 ? -5.337 -2.045 24.850 1.00 96.94 127 VAL A O 1
ATOM 1023 N N . LYS A 1 128 ? -5.635 -3.863 23.569 1.00 95.56 128 LYS A N 1
ATOM 1024 C CA . LYS A 1 128 ? -6.580 -4.535 24.479 1.00 95.56 128 LYS A CA 1
ATOM 1025 C C . LYS A 1 128 ? -6.238 -6.014 24.607 1.00 95.56 128 LYS A C 1
ATOM 1027 O O . LYS A 1 128 ? -6.325 -6.733 23.617 1.00 95.56 128 LYS A O 1
ATOM 1032 N N . ASN A 1 129 ? -5.911 -6.472 25.817 1.00 94.56 129 ASN A N 1
ATOM 1033 C CA . ASN A 1 129 ? -5.538 -7.867 26.105 1.00 94.56 129 ASN A CA 1
ATOM 1034 C C . ASN A 1 129 ? -4.460 -8.398 25.135 1.00 94.56 129 ASN A C 1
ATOM 1036 O O . ASN A 1 129 ? -4.676 -9.406 24.466 1.00 94.56 129 ASN A O 1
ATOM 1040 N N . ASP A 1 130 ? -3.361 -7.656 24.982 1.00 95.31 130 ASP A N 1
ATOM 1041 C CA . ASP A 1 130 ? -2.258 -7.932 24.045 1.00 95.31 130 ASP A CA 1
ATOM 1042 C C . ASP A 1 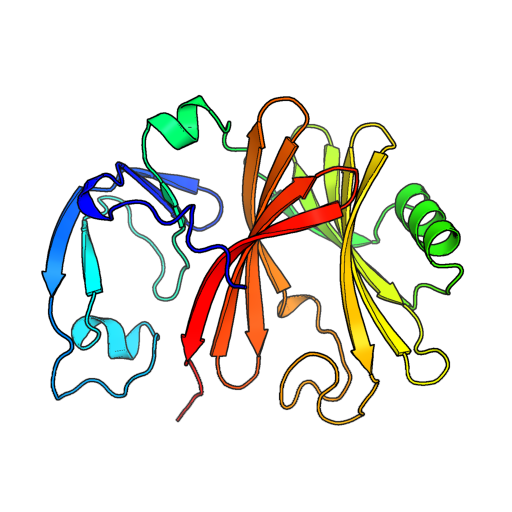130 ? -2.649 -8.013 22.561 1.00 95.31 130 ASP A C 1
ATOM 1044 O O . ASP A 1 130 ? -1.835 -8.381 21.719 1.00 95.31 130 ASP A O 1
ATOM 1048 N N . SER A 1 131 ? -3.877 -7.651 22.192 1.00 97.56 131 SER A N 1
ATOM 1049 C CA . SER A 1 131 ? -4.246 -7.435 20.797 1.00 97.56 131 SER A CA 1
ATOM 1050 C C . SER A 1 131 ? -3.932 -5.997 20.431 1.00 97.56 131 SER A C 1
ATOM 1052 O O . SER A 1 131 ? -4.480 -5.081 21.044 1.00 97.56 131 SER A O 1
ATOM 1054 N N . ALA A 1 132 ? -3.125 -5.789 19.397 1.00 98.06 132 ALA A N 1
ATOM 1055 C CA . ALA A 1 132 ? -2.950 -4.515 18.711 1.00 98.06 132 ALA A CA 1
ATOM 1056 C C . ALA A 1 132 ? -3.751 -4.520 17.398 1.00 98.06 132 ALA A C 1
ATOM 1058 O O . ALA A 1 132 ? -3.947 -5.573 16.783 1.00 98.06 132 ALA A O 1
ATOM 1059 N N . LEU A 1 133 ? -4.271 -3.359 16.989 1.00 98.50 133 LEU A N 1
ATOM 1060 C CA . LEU A 1 133 ? -5.067 -3.241 15.768 1.00 98.50 133 LEU A CA 1
ATOM 1061 C C . LEU A 1 133 ? -4.883 -1.870 15.118 1.00 98.50 133 LEU A C 1
ATOM 1063 O O . LEU A 1 133 ? -5.249 -0.849 15.703 1.00 98.50 133 LEU A O 1
ATOM 1067 N N . ALA A 1 134 ? -4.404 -1.883 13.879 1.00 98.31 134 ALA A N 1
ATOM 1068 C CA . ALA A 1 134 ? -4.532 -0.772 12.946 1.00 98.31 134 ALA A CA 1
ATOM 1069 C C . ALA A 1 134 ? -5.486 -1.166 11.811 1.00 98.31 134 ALA A C 1
ATOM 1071 O O . ALA A 1 134 ? -5.632 -2.346 11.491 1.00 98.31 134 ALA A O 1
ATOM 1072 N N . VAL A 1 135 ? -6.158 -0.190 11.211 1.00 98.50 135 VAL A N 1
ATOM 1073 C CA . VAL A 1 135 ? -7.123 -0.406 10.131 1.00 98.50 135 VAL A CA 1
ATOM 1074 C C . VAL A 1 135 ? -6.915 0.647 9.054 1.00 98.50 135 VAL A C 1
ATOM 1076 O O . VAL A 1 135 ? -6.969 1.842 9.340 1.00 98.50 135 VAL A O 1
ATOM 1079 N N . LEU A 1 136 ? -6.740 0.203 7.808 1.00 98.38 136 LEU A N 1
ATOM 1080 C CA . LEU A 1 136 ? -6.952 1.048 6.637 1.00 98.38 136 LEU A CA 1
ATOM 1081 C C . LEU A 1 136 ? -8.421 0.941 6.237 1.00 98.38 136 LEU A C 1
ATOM 1083 O O . LEU A 1 136 ? -8.965 -0.156 6.134 1.00 98.38 136 LEU A O 1
ATOM 1087 N N . SER A 1 137 ? -9.086 2.068 6.021 1.00 97.44 137 SER A N 1
ATOM 1088 C CA . SER A 1 137 ? -10.498 2.086 5.648 1.00 97.44 137 SER A CA 1
ATOM 1089 C C . SER A 1 137 ? -10.776 3.008 4.476 1.00 97.44 137 SER A C 1
ATOM 1091 O O . SER A 1 137 ? -10.140 4.046 4.324 1.00 97.44 137 SER A O 1
ATOM 1093 N N . TYR A 1 138 ? -11.753 2.621 3.666 1.00 95.25 138 TYR A N 1
ATOM 1094 C CA . TYR A 1 138 ? -12.315 3.420 2.589 1.00 95.25 138 TYR A CA 1
ATOM 1095 C C . TYR A 1 138 ? -13.796 3.638 2.874 1.00 95.25 138 TYR A C 1
ATOM 1097 O O . TYR A 1 138 ? -14.543 2.667 3.029 1.00 95.25 138 TYR A O 1
ATOM 1105 N N . LEU A 1 139 ? -14.210 4.900 2.973 1.00 87.38 139 LEU A N 1
ATOM 1106 C CA . LEU A 1 139 ? -15.614 5.267 3.126 1.00 87.38 139 LEU A CA 1
ATOM 1107 C C . LEU A 1 139 ? -16.181 5.672 1.767 1.00 87.38 139 LEU A C 1
ATOM 1109 O O . LEU A 1 139 ? -15.705 6.628 1.161 1.00 87.38 139 LEU A O 1
ATOM 1113 N N . HIS A 1 140 ? -17.233 4.980 1.337 1.00 83.19 140 HIS A N 1
ATOM 1114 C CA . HIS A 1 140 ? -17.957 5.289 0.111 1.00 83.19 140 HIS A CA 1
ATOM 1115 C C . HIS A 1 140 ? -19.458 5.113 0.323 1.00 83.19 140 HIS A C 1
ATOM 1117 O O . HIS A 1 140 ? -19.905 4.034 0.707 1.00 83.19 140 HIS A O 1
ATOM 1123 N N . ASN A 1 141 ? -20.257 6.155 0.068 1.00 78.81 141 ASN A N 1
ATOM 1124 C CA . ASN A 1 141 ? -21.722 6.102 0.195 1.00 78.81 141 ASN A CA 1
ATOM 1125 C C . ASN A 1 141 ? -22.208 5.486 1.530 1.00 78.81 141 ASN A C 1
ATOM 1127 O O . ASN A 1 141 ? -23.089 4.627 1.548 1.00 78.81 141 ASN A O 1
ATOM 1131 N N . ASN A 1 142 ? -21.609 5.898 2.655 1.00 76.88 142 ASN A N 1
ATOM 1132 C CA . ASN A 1 142 ? -21.845 5.360 4.008 1.00 76.88 142 ASN A CA 1
ATOM 1133 C C . ASN A 1 142 ? -21.496 3.873 4.216 1.00 76.88 142 ASN A C 1
ATOM 1135 O O . ASN A 1 142 ? -21.757 3.330 5.289 1.00 76.88 142 ASN A O 1
ATOM 1139 N N . GLN A 1 143 ? -20.891 3.209 3.234 1.00 86.44 143 GLN A N 1
ATOM 1140 C CA . GLN A 1 143 ? -20.328 1.875 3.386 1.00 86.44 143 GLN A CA 1
ATOM 1141 C C . GLN A 1 143 ? -18.834 1.991 3.650 1.00 86.44 143 GLN A C 1
ATOM 1143 O O . GLN A 1 143 ? -18.114 2.688 2.936 1.00 86.44 143 GLN A O 1
ATOM 1148 N N . ILE A 1 144 ? -18.375 1.300 4.689 1.00 92.88 144 ILE A N 1
ATOM 1149 C CA . ILE A 1 144 ? -16.962 1.244 5.034 1.00 92.88 144 ILE A CA 1
ATOM 1150 C C . ILE A 1 144 ? -16.377 -0.088 4.575 1.00 92.88 144 ILE A C 1
ATOM 1152 O O . ILE A 1 144 ? -16.881 -1.157 4.923 1.00 92.88 144 ILE A O 1
ATOM 1156 N N . ILE A 1 145 ? -15.309 -0.013 3.791 1.00 95.81 145 ILE A N 1
ATOM 1157 C CA . ILE A 1 145 ? -14.480 -1.159 3.426 1.00 95.81 145 ILE A CA 1
ATOM 1158 C C . ILE A 1 145 ? -13.223 -1.082 4.284 1.00 95.81 145 ILE A C 1
ATOM 1160 O O . ILE A 1 145 ? -12.627 -0.010 4.380 1.00 95.81 145 ILE A O 1
ATOM 1164 N N . THR A 1 146 ? -12.827 -2.183 4.927 1.00 97.75 146 THR A N 1
ATOM 1165 C CA . THR A 1 146 ? -11.652 -2.191 5.816 1.00 97.75 146 THR A CA 1
ATOM 1166 C C . THR A 1 146 ? -10.595 -3.205 5.406 1.00 97.75 146 THR A C 1
ATOM 1168 O O . THR A 1 146 ? -10.891 -4.256 4.840 1.00 97.75 146 THR A O 1
ATOM 1171 N N . LEU A 1 147 ? -9.348 -2.863 5.703 1.00 98.12 147 LEU A N 1
ATOM 1172 C CA . LEU A 1 147 ? -8.198 -3.744 5.742 1.00 98.12 147 LEU A CA 1
ATOM 1173 C C . LEU A 1 147 ? -7.664 -3.702 7.168 1.00 98.12 147 LEU A C 1
ATOM 1175 O O . LEU A 1 147 ? -7.226 -2.651 7.641 1.00 98.12 147 LEU A O 1
ATOM 1179 N N . ASP A 1 148 ? -7.710 -4.840 7.839 1.00 98.06 148 ASP A N 1
ATOM 1180 C CA . ASP A 1 148 ? -7.349 -4.937 9.242 1.00 98.06 148 ASP A CA 1
ATOM 1181 C C . ASP A 1 148 ? -5.903 -5.428 9.346 1.00 98.06 148 ASP A C 1
ATOM 1183 O O . ASP A 1 148 ? -5.526 -6.411 8.707 1.00 98.06 148 ASP A O 1
ATOM 1187 N N . PHE A 1 149 ? -5.113 -4.776 10.195 1.00 97.56 149 PHE A N 1
ATOM 1188 C CA . PHE A 1 149 ? -3.761 -5.179 10.574 1.00 97.56 149 PHE A CA 1
ATOM 1189 C C . PHE A 1 149 ? -3.769 -5.633 12.044 1.00 97.56 149 PHE A C 1
ATOM 1191 O O . PHE A 1 149 ? -3.309 -4.894 12.924 1.00 97.56 149 PHE A O 1
ATOM 1198 N N . PRO A 1 150 ? -4.360 -6.803 12.359 1.00 97.62 150 PRO A N 1
ATOM 1199 C CA . PRO A 1 150 ? -4.310 -7.349 13.704 1.00 97.62 150 PRO A CA 1
ATOM 1200 C C . PRO A 1 150 ? -2.902 -7.866 14.000 1.00 97.62 150 PRO A C 1
ATOM 1202 O O . PRO A 1 150 ? -2.276 -8.513 13.161 1.00 97.62 150 PRO A O 1
ATOM 1205 N N . ALA A 1 151 ? -2.434 -7.629 15.217 1.00 97.31 151 ALA A N 1
ATOM 1206 C CA . ALA A 1 151 ? -1.164 -8.148 15.695 1.00 97.31 151 ALA A CA 1
ATOM 1207 C C . ALA A 1 151 ? -1.255 -8.511 17.177 1.00 97.31 151 ALA A C 1
ATOM 1209 O O . ALA A 1 151 ? -2.133 -8.032 17.905 1.00 97.31 151 ALA A O 1
ATOM 1210 N N . LYS A 1 152 ? -0.332 -9.362 17.623 1.00 97.50 152 LYS A N 1
ATOM 1211 C CA . LYS A 1 152 ? -0.043 -9.489 19.047 1.00 97.50 152 LYS A CA 1
ATOM 1212 C C . LYS A 1 152 ? 0.878 -8.332 19.418 1.00 97.50 152 LYS A C 1
ATOM 1214 O O . LYS A 1 152 ? 1.879 -8.129 18.744 1.00 97.50 152 LYS A O 1
ATOM 1219 N N . TYR A 1 153 ? 0.514 -7.581 20.448 1.00 96.81 153 TYR A N 1
ATOM 1220 C CA . TYR A 1 153 ? 1.331 -6.484 20.933 1.00 96.81 153 TYR A CA 1
ATOM 1221 C C . TYR A 1 153 ? 2.668 -7.014 21.450 1.00 96.81 153 TYR A C 1
ATOM 1223 O O . TYR A 1 153 ? 2.714 -7.952 22.249 1.00 96.81 153 TYR A O 1
ATOM 1231 N N . ASP A 1 154 ? 3.725 -6.378 20.974 1.00 95.56 154 ASP A N 1
ATOM 1232 C CA . ASP A 1 154 ? 5.102 -6.553 21.390 1.00 95.56 154 ASP A CA 1
ATOM 1233 C C . ASP A 1 154 ? 5.772 -5.178 21.319 1.00 95.56 154 ASP A C 1
ATOM 1235 O O . ASP A 1 154 ? 5.672 -4.481 20.307 1.00 95.56 154 ASP A O 1
ATOM 1239 N N . GLU A 1 155 ? 6.407 -4.761 22.412 1.00 93.69 155 GLU A N 1
ATOM 1240 C CA . GLU A 1 155 ? 6.987 -3.418 22.532 1.00 93.69 155 GLU A CA 1
ATOM 1241 C C . GLU A 1 155 ? 8.184 -3.181 21.602 1.00 93.69 155 GLU A C 1
ATOM 1243 O O . GLU A 1 155 ? 8.597 -2.038 21.430 1.00 93.69 155 GLU A O 1
ATOM 1248 N N . MET A 1 156 ? 8.727 -4.235 20.985 1.00 92.88 156 MET A N 1
ATOM 1249 C CA . MET A 1 156 ? 9.834 -4.150 20.037 1.00 92.88 156 MET A CA 1
ATOM 1250 C C . MET A 1 156 ? 9.357 -4.289 18.589 1.00 92.88 156 MET A C 1
ATOM 1252 O O . MET A 1 156 ? 9.892 -3.628 17.701 1.00 92.88 156 MET A O 1
ATOM 1256 N N . SER A 1 157 ? 8.403 -5.182 18.314 1.00 93.62 157 SER A N 1
ATOM 1257 C CA . SER A 1 157 ? 8.008 -5.561 16.950 1.00 93.62 157 SER A CA 1
ATOM 1258 C C . SER A 1 157 ? 6.563 -6.065 16.880 1.00 93.62 157 SER A C 1
ATOM 1260 O O . SER A 1 157 ? 6.310 -7.271 16.841 1.00 93.62 157 SER A O 1
ATOM 1262 N N . THR A 1 158 ? 5.593 -5.150 16.839 1.00 95.44 158 THR A N 1
ATOM 1263 C CA . THR A 1 158 ? 4.168 -5.518 16.766 1.00 95.44 158 THR A CA 1
ATOM 1264 C C . THR A 1 158 ? 3.727 -5.852 15.333 1.00 95.44 158 THR A C 1
ATOM 1266 O O . THR A 1 158 ? 3.161 -6.917 15.090 1.00 95.44 158 THR A O 1
ATOM 1269 N N . TRP A 1 159 ? 3.961 -4.966 14.362 1.00 95.25 159 TRP A N 1
ATOM 1270 C CA . TRP A 1 159 ? 3.558 -5.130 12.955 1.00 95.25 159 TRP A CA 1
ATOM 1271 C C . TRP A 1 159 ? 4.741 -5.335 12.009 1.00 95.25 159 TRP A C 1
ATOM 1273 O O . TRP A 1 159 ? 4.607 -6.014 10.985 1.00 95.25 159 TRP A O 1
ATOM 1283 N N . ARG A 1 160 ? 5.890 -4.738 12.320 1.00 92.69 160 ARG A N 1
ATOM 1284 C CA . ARG A 1 160 ? 7.144 -4.854 11.568 1.00 92.69 160 ARG A CA 1
ATOM 1285 C C . ARG A 1 160 ? 8.304 -5.033 12.548 1.00 92.69 160 ARG A C 1
ATOM 1287 O O . ARG A 1 160 ? 8.197 -4.677 13.716 1.00 92.69 160 ARG A O 1
ATOM 1294 N N . VAL A 1 161 ? 9.407 -5.595 12.056 1.00 89.44 161 VAL A N 1
ATOM 1295 C CA . VAL A 1 161 ? 10.657 -5.681 12.826 1.00 89.44 161 VAL A CA 1
ATOM 1296 C C . VAL A 1 161 ? 11.103 -4.270 13.204 1.00 89.44 161 VAL A C 1
ATOM 1298 O O . VAL A 1 161 ? 11.118 -3.386 12.342 1.00 89.44 161 VAL A O 1
ATOM 1301 N N . ASP A 1 162 ? 11.437 -4.099 14.482 1.00 89.38 162 ASP A N 1
ATOM 1302 C CA . ASP A 1 162 ? 11.902 -2.857 15.106 1.00 89.38 162 ASP A CA 1
ATOM 1303 C C . ASP A 1 162 ? 10.945 -1.660 14.947 1.00 89.38 162 ASP A C 1
ATOM 1305 O O . ASP A 1 162 ? 11.375 -0.509 14.873 1.00 89.38 162 ASP A O 1
ATOM 1309 N N . ASP A 1 163 ? 9.629 -1.907 14.911 1.00 90.75 163 ASP A N 1
ATOM 1310 C CA . ASP A 1 163 ? 8.623 -0.834 14.908 1.00 90.75 163 ASP A CA 1
ATOM 1311 C C . ASP A 1 163 ? 8.332 -0.241 16.296 1.00 90.75 163 ASP A C 1
ATOM 1313 O O . ASP A 1 163 ? 7.542 0.698 16.415 1.00 90.75 163 ASP A O 1
ATOM 1317 N N . GLY A 1 164 ? 8.949 -0.782 17.352 1.00 91.69 164 GLY A N 1
ATOM 1318 C CA . GLY A 1 164 ? 8.802 -0.287 18.721 1.00 91.69 164 GLY A CA 1
ATOM 1319 C C . GLY A 1 164 ? 7.369 -0.375 19.253 1.00 91.69 164 GLY A C 1
ATOM 1320 O O . GLY A 1 164 ? 6.966 0.441 20.082 1.00 91.69 164 GLY A O 1
ATOM 1321 N N . GLY A 1 165 ? 6.556 -1.289 18.712 1.00 90.31 165 GLY A N 1
ATOM 1322 C CA . GLY A 1 165 ? 5.139 -1.403 19.046 1.00 90.31 165 GLY A CA 1
ATOM 1323 C C . GLY A 1 165 ? 4.279 -0.246 18.526 1.00 90.31 165 GLY A C 1
ATOM 1324 O O . GLY A 1 165 ? 3.141 -0.073 18.974 1.00 90.31 165 GLY A O 1
ATOM 1325 N N . ILE A 1 166 ? 4.797 0.556 17.588 1.00 90.62 166 ILE A N 1
ATOM 1326 C CA . ILE A 1 166 ? 4.134 1.741 17.045 1.00 90.62 166 ILE A CA 1
ATOM 1327 C C . ILE A 1 166 ? 3.754 1.505 15.583 1.00 90.62 166 ILE A C 1
ATOM 1329 O O . ILE A 1 166 ? 4.596 1.295 14.713 1.00 90.62 166 ILE A O 1
ATOM 1333 N N . PHE A 1 167 ? 2.461 1.641 15.280 1.00 94.56 167 PHE A N 1
ATOM 1334 C CA . PHE A 1 167 ? 2.002 1.729 13.896 1.00 94.56 167 PHE A CA 1
ATOM 1335 C C . PHE A 1 167 ? 2.204 3.159 13.387 1.00 94.56 167 PHE A C 1
ATOM 1337 O O . PHE A 1 167 ? 1.320 4.012 13.529 1.00 94.56 167 PHE A O 1
ATOM 1344 N N . ASP A 1 168 ? 3.375 3.439 12.820 1.00 93.69 168 ASP A N 1
ATOM 1345 C CA . ASP A 1 168 ? 3.621 4.725 12.174 1.00 93.69 168 ASP A CA 1
ATOM 1346 C C . ASP A 1 168 ? 2.822 4.829 10.866 1.00 93.69 168 ASP A C 1
ATOM 1348 O O . ASP A 1 168 ? 2.887 3.963 9.992 1.00 93.69 168 ASP A O 1
ATOM 1352 N N . PHE A 1 169 ? 2.046 5.901 10.734 1.00 95.12 169 PHE A N 1
ATOM 1353 C CA . PHE A 1 169 ? 1.191 6.115 9.568 1.00 95.12 169 PHE A CA 1
ATOM 1354 C C . PHE A 1 169 ? 2.017 6.497 8.339 1.00 95.12 169 PHE A C 1
ATOM 1356 O O . PHE A 1 169 ? 1.569 6.244 7.225 1.00 95.12 169 PHE A O 1
ATOM 1363 N N . GLU A 1 170 ? 3.226 7.034 8.523 1.00 92.81 170 GLU A N 1
ATOM 1364 C CA . GLU A 1 170 ? 4.135 7.344 7.415 1.00 92.81 170 GLU A CA 1
ATOM 1365 C C . GLU A 1 170 ? 4.669 6.078 6.727 1.00 92.81 170 GLU A C 1
ATOM 1367 O O . GLU A 1 170 ? 4.975 6.092 5.527 1.00 92.81 170 GLU A O 1
ATOM 1372 N N . ASN A 1 171 ? 4.713 4.958 7.459 1.00 93.88 171 ASN A N 1
ATOM 1373 C CA . ASN A 1 171 ? 5.195 3.685 6.936 1.00 93.88 171 ASN A CA 1
ATOM 1374 C C . ASN A 1 171 ? 4.214 3.047 5.947 1.00 93.88 171 ASN A C 1
ATOM 1376 O O . ASN A 1 171 ? 4.659 2.306 5.072 1.00 93.88 171 ASN A O 1
ATOM 1380 N N . LEU A 1 172 ? 2.907 3.319 6.040 1.00 96.00 172 LEU A N 1
ATOM 1381 C CA . LEU A 1 172 ? 1.898 2.763 5.136 1.00 96.00 172 LEU A CA 1
ATOM 1382 C C . LEU A 1 172 ? 1.371 3.834 4.178 1.00 96.00 172 LEU A C 1
ATOM 1384 O O . LEU A 1 172 ? 0.585 4.701 4.552 1.00 96.00 172 LEU A O 1
ATOM 1388 N N . GLN A 1 173 ? 1.741 3.728 2.905 1.00 95.44 173 GLN A N 1
ATOM 1389 C CA . GLN A 1 173 ? 1.381 4.714 1.888 1.00 95.44 173 GLN A CA 1
ATOM 1390 C C . GLN A 1 173 ? 0.501 4.103 0.802 1.00 95.44 173 GLN A C 1
ATOM 1392 O O . GLN A 1 173 ? 0.772 3.016 0.290 1.00 95.44 173 GLN A O 1
ATOM 1397 N N . VAL A 1 174 ? -0.525 4.848 0.389 1.00 96.62 174 VAL A N 1
ATOM 1398 C CA . VAL A 1 174 ? -1.308 4.539 -0.813 1.00 96.62 174 VAL A CA 1
ATOM 1399 C C . VAL A 1 174 ? -0.539 5.014 -2.046 1.00 96.62 174 VAL A C 1
ATOM 1401 O O . VAL A 1 174 ? -0.118 6.170 -2.125 1.00 96.62 174 VAL A O 1
ATOM 1404 N N . LEU A 1 175 ? -0.369 4.119 -3.019 1.00 96.69 175 LEU A N 1
ATOM 1405 C CA . LEU A 1 175 ? 0.360 4.365 -4.264 1.00 96.69 175 LEU A CA 1
ATOM 1406 C C . LEU A 1 175 ? -0.579 4.661 -5.437 1.00 96.69 175 LEU A C 1
ATOM 1408 O O . LEU A 1 175 ? -0.325 5.569 -6.228 1.00 96.69 175 LEU A O 1
ATOM 1412 N N . SER A 1 176 ? -1.659 3.887 -5.566 1.00 96.44 176 SER A N 1
ATOM 1413 C CA . SER A 1 176 ? -2.652 4.043 -6.634 1.00 96.44 176 SER A CA 1
ATOM 1414 C C . SER A 1 176 ? -4.009 3.474 -6.227 1.00 96.44 176 SER A C 1
ATOM 1416 O O . SER A 1 176 ? -4.088 2.592 -5.370 1.00 96.44 176 SER A O 1
ATOM 1418 N N . ILE A 1 177 ? -5.071 3.996 -6.844 1.00 96.00 177 ILE A N 1
ATOM 1419 C CA . ILE A 1 177 ? -6.452 3.569 -6.623 1.00 96.00 177 ILE A CA 1
ATOM 1420 C C . ILE A 1 177 ? -7.140 3.378 -7.977 1.00 96.00 177 ILE A C 1
ATOM 1422 O O . ILE A 1 177 ? -6.967 4.188 -8.891 1.00 96.00 177 ILE A O 1
ATOM 1426 N N . PHE A 1 178 ? -7.950 2.328 -8.091 1.00 95.06 178 PHE A N 1
ATOM 1427 C CA . PHE A 1 178 ? -8.778 2.059 -9.262 1.00 95.06 178 PHE A CA 1
ATOM 1428 C C . PHE A 1 178 ? -10.207 1.718 -8.859 1.00 95.06 178 PHE A C 1
ATOM 1430 O O . PHE A 1 178 ? -10.438 1.100 -7.821 1.00 95.06 178 PHE A O 1
ATOM 1437 N N . GLN A 1 179 ? -11.163 2.072 -9.710 1.00 91.62 179 GLN A N 1
ATOM 1438 C CA . GLN A 1 179 ? -12.575 1.738 -9.558 1.00 91.62 179 GLN A CA 1
ATOM 1439 C C . GLN A 1 179 ? -13.027 0.800 -10.680 1.00 91.62 179 GLN A C 1
ATOM 1441 O O . GLN A 1 179 ? -12.822 1.080 -11.860 1.00 91.62 179 GLN A O 1
ATOM 1446 N N . SER A 1 180 ? -13.691 -0.295 -10.315 1.00 86.56 180 SER A N 1
ATOM 1447 C CA . SER A 1 180 ? -14.317 -1.232 -11.251 1.00 86.56 180 SER A CA 1
ATOM 1448 C C . SER A 1 180 ? -15.736 -1.551 -10.779 1.00 86.56 180 SER A C 1
ATOM 1450 O O . SER A 1 180 ? -15.961 -2.347 -9.865 1.00 86.56 180 SER A O 1
ATOM 1452 N N . GLY A 1 181 ? -16.724 -0.862 -11.355 1.00 83.06 181 GLY A N 1
ATOM 1453 C CA . GLY A 1 181 ? -18.118 -0.956 -10.918 1.00 83.06 181 GLY A CA 1
ATOM 1454 C C . GLY A 1 181 ? -18.289 -0.546 -9.450 1.00 83.06 181 GLY A C 1
ATOM 1455 O O . GLY A 1 181 ? -18.145 0.624 -9.117 1.00 83.06 181 GLY A O 1
ATOM 1456 N N . LYS A 1 182 ? -18.617 -1.514 -8.583 1.00 80.25 182 LYS A N 1
ATOM 1457 C CA . LYS A 1 182 ? -18.741 -1.322 -7.121 1.00 80.25 182 LYS A CA 1
ATOM 1458 C C . LYS A 1 182 ? -17.477 -1.710 -6.344 1.00 80.25 182 LYS A C 1
ATOM 1460 O O . LYS A 1 182 ? -17.468 -1.596 -5.123 1.00 80.25 182 LYS A O 1
ATOM 1465 N N . SER A 1 183 ? -16.460 -2.223 -7.033 1.00 88.94 183 SER A N 1
ATOM 1466 C CA . SER A 1 183 ? -15.190 -2.629 -6.442 1.00 88.94 183 SER A CA 1
ATOM 1467 C C . SER A 1 183 ? -14.179 -1.489 -6.520 1.00 88.94 183 SER A C 1
ATOM 1469 O O . SER A 1 183 ? -14.122 -0.756 -7.511 1.00 88.94 183 SER A O 1
ATOM 1471 N N . ILE A 1 184 ? -13.361 -1.363 -5.484 1.00 93.44 184 ILE A N 1
ATOM 1472 C CA . ILE A 1 184 ? -12.182 -0.507 -5.439 1.00 93.44 184 ILE A CA 1
ATOM 1473 C C . ILE A 1 184 ? -10.944 -1.390 -5.291 1.00 93.44 184 ILE A C 1
ATOM 1475 O O . ILE A 1 184 ? -10.923 -2.330 -4.491 1.00 93.44 184 ILE A O 1
ATOM 1479 N N . LYS A 1 185 ? -9.902 -1.068 -6.057 1.00 95.62 185 LYS A N 1
ATOM 1480 C CA . LYS A 1 185 ? -8.577 -1.666 -5.917 1.00 95.62 185 LYS A CA 1
ATOM 1481 C C . LYS A 1 185 ? -7.572 -0.625 -5.438 1.00 95.62 185 LYS A C 1
ATOM 1483 O O . LYS A 1 185 ? -7.620 0.515 -5.896 1.00 95.62 185 LYS A O 1
ATOM 1488 N N . ILE A 1 186 ? -6.675 -1.002 -4.530 1.00 96.56 186 ILE A N 1
ATOM 1489 C CA . ILE A 1 186 ? -5.697 -0.091 -3.917 1.00 96.56 186 ILE A CA 1
ATOM 1490 C C . ILE A 1 186 ? -4.325 -0.748 -3.910 1.00 96.56 186 ILE A C 1
ATOM 1492 O O . ILE A 1 186 ? -4.171 -1.841 -3.372 1.00 96.56 186 ILE A O 1
ATOM 1496 N N . ALA A 1 187 ? -3.324 -0.066 -4.464 1.00 96.94 187 ALA A N 1
ATOM 1497 C CA . ALA A 1 187 ? -1.929 -0.445 -4.278 1.00 96.94 187 ALA A CA 1
ATOM 1498 C C . ALA A 1 187 ? -1.331 0.331 -3.105 1.00 96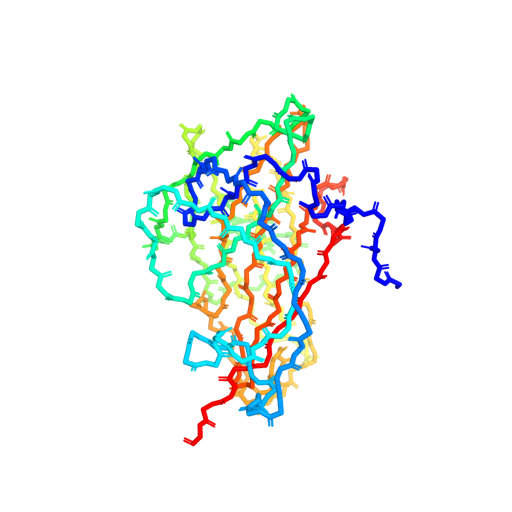.94 187 ALA A C 1
ATOM 1500 O O . ALA A 1 187 ? -1.496 1.552 -3.025 1.00 96.94 187 ALA A O 1
ATOM 1501 N N . THR A 1 188 ? -0.602 -0.353 -2.231 1.00 97.25 188 THR A N 1
ATOM 1502 C CA . THR A 1 188 ? 0.073 0.253 -1.078 1.00 97.25 188 THR A CA 1
ATOM 1503 C C . THR A 1 188 ? 1.519 -0.198 -0.976 1.00 97.25 188 THR A C 1
ATOM 1505 O O . THR A 1 188 ? 1.846 -1.310 -1.391 1.00 97.25 188 THR A O 1
ATOM 1508 N N . VAL A 1 189 ? 2.342 0.614 -0.320 1.00 96.62 189 VAL A N 1
AT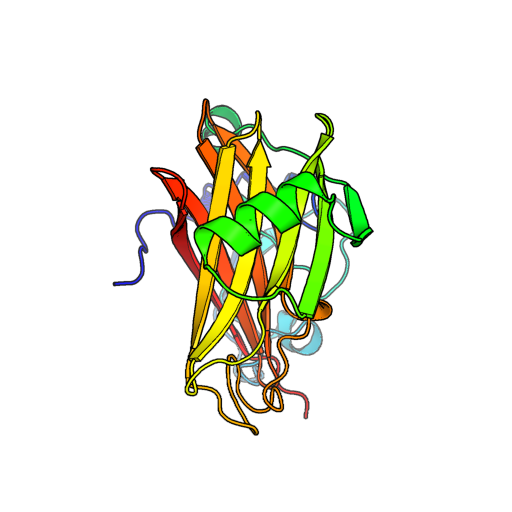OM 1509 C CA . VAL A 1 189 ? 3.629 0.194 0.243 1.00 96.62 189 VAL A CA 1
ATOM 1510 C C . VAL A 1 189 ? 3.577 0.281 1.765 1.00 96.62 189 VAL A C 1
ATOM 1512 O O . VAL A 1 189 ? 3.066 1.263 2.297 1.00 96.62 189 VAL A O 1
ATOM 1515 N N . PHE A 1 190 ? 4.097 -0.737 2.452 1.00 96.38 190 PHE A N 1
ATOM 1516 C CA . PHE A 1 190 ? 4.311 -0.745 3.895 1.00 96.38 190 PHE A CA 1
ATOM 1517 C C . PHE A 1 190 ? 5.804 -0.909 4.201 1.00 96.38 190 PHE A C 1
ATOM 1519 O O . PHE A 1 190 ? 6.369 -1.996 4.044 1.00 96.38 190 PHE A O 1
ATOM 1526 N N . TRP A 1 191 ? 6.438 0.184 4.609 1.00 94.56 191 TRP A N 1
ATOM 1527 C CA . TRP A 1 191 ? 7.835 0.241 5.015 1.00 94.56 191 TRP A CA 1
ATOM 1528 C C . TRP A 1 191 ? 8.075 -0.443 6.367 1.00 94.56 191 TRP A C 1
ATOM 1530 O O . TRP A 1 191 ? 7.203 -0.519 7.229 1.00 94.56 191 TRP A O 1
ATOM 1540 N N . GLY A 1 192 ? 9.276 -0.981 6.538 1.00 92.25 192 GLY A N 1
ATOM 1541 C CA . GLY A 1 192 ? 9.846 -1.431 7.804 1.00 92.25 192 GLY A CA 1
ATOM 1542 C C . GLY A 1 192 ? 11.363 -1.248 7.776 1.00 92.25 192 GLY A C 1
ATOM 1543 O O . GLY A 1 192 ? 11.916 -0.861 6.746 1.00 92.25 192 GLY A O 1
ATOM 1544 N N . ALA A 1 193 ? 12.038 -1.553 8.884 1.00 88.38 193 ALA A N 1
ATOM 1545 C CA . ALA A 1 193 ? 13.473 -1.296 9.038 1.00 88.38 193 ALA A CA 1
ATOM 1546 C C . ALA A 1 193 ? 14.339 -1.925 7.927 1.00 88.38 193 ALA A C 1
ATOM 1548 O O . ALA A 1 193 ? 15.273 -1.306 7.419 1.00 88.38 193 ALA A O 1
ATOM 1549 N N . GLU A 1 194 ? 14.002 -3.145 7.508 1.00 88.81 194 GLU A N 1
ATOM 1550 C CA . GLU A 1 194 ? 14.805 -3.907 6.547 1.00 88.81 194 GLU A CA 1
ATOM 1551 C C . GLU A 1 194 ? 14.370 -3.738 5.084 1.00 88.81 194 GLU A C 1
ATOM 1553 O O . GLU A 1 194 ? 15.062 -4.182 4.164 1.00 88.81 194 GLU A O 1
ATOM 1558 N N . GLY A 1 195 ? 13.212 -3.132 4.827 1.00 93.50 195 GLY A N 1
ATOM 1559 C CA . GLY A 1 195 ? 12.584 -3.230 3.517 1.00 93.50 195 GLY A CA 1
ATOM 1560 C C . GLY A 1 195 ? 11.140 -2.771 3.482 1.00 93.50 195 GLY A C 1
ATOM 1561 O O . GLY A 1 195 ? 10.617 -2.156 4.409 1.00 93.50 195 GLY A O 1
ATOM 1562 N N . TYR A 1 196 ? 10.452 -3.139 2.414 1.00 95.12 196 TYR A N 1
ATOM 1563 C CA . TYR A 1 196 ? 9.070 -2.756 2.179 1.00 95.12 196 TYR A CA 1
ATOM 1564 C C . TYR A 1 196 ? 8.255 -3.911 1.615 1.00 95.12 196 TYR A C 1
ATOM 1566 O O . TYR A 1 196 ? 8.755 -4.744 0.860 1.00 95.12 196 TYR A O 1
ATOM 1574 N N . ASN A 1 197 ? 6.969 -3.916 1.951 1.00 95.44 197 ASN A N 1
ATOM 1575 C CA . ASN A 1 197 ? 5.979 -4.792 1.343 1.00 95.44 197 ASN A CA 1
ATOM 1576 C C . ASN A 1 197 ? 5.089 -3.968 0.418 1.00 95.44 197 ASN A C 1
ATOM 1578 O O . ASN A 1 197 ? 4.494 -2.979 0.837 1.00 95.44 197 ASN A O 1
ATOM 1582 N N . LEU A 1 198 ? 4.966 -4.398 -0.828 1.00 95.69 198 LEU A N 1
ATOM 1583 C CA . LEU A 1 198 ? 3.998 -3.888 -1.785 1.00 95.69 198 LEU A CA 1
ATOM 1584 C C . LEU A 1 198 ? 2.807 -4.832 -1.819 1.00 95.69 198 LEU A C 1
ATOM 1586 O O . LEU A 1 198 ? 2.962 -6.053 -1.878 1.00 95.69 198 LEU A O 1
ATOM 1590 N N . ASN A 1 199 ? 1.609 -4.269 -1.813 1.00 96.38 199 ASN A N 1
ATOM 1591 C CA . ASN A 1 199 ? 0.402 -5.064 -1.928 1.00 96.38 199 ASN A CA 1
ATOM 1592 C C . ASN A 1 199 ? -0.606 -4.377 -2.837 1.00 96.38 199 ASN A C 1
ATOM 1594 O O . ASN A 1 199 ? -0.696 -3.147 -2.857 1.00 96.38 199 ASN A O 1
ATOM 1598 N N . PHE A 1 200 ? -1.345 -5.183 -3.585 1.00 95.88 200 PHE A N 1
ATOM 1599 C CA . PHE A 1 200 ? -2.481 -4.753 -4.365 1.00 95.88 200 PHE A CA 1
ATOM 1600 C C . PHE A 1 200 ? -3.726 -5.432 -3.812 1.00 95.88 200 PHE A C 1
ATOM 1602 O O . PHE A 1 200 ? -3.833 -6.657 -3.823 1.00 95.88 200 PHE A O 1
ATOM 1609 N N . TYR A 1 201 ? -4.651 -4.624 -3.308 1.00 96.62 201 TYR A N 1
ATOM 1610 C CA . TYR A 1 201 ? -5.879 -5.081 -2.682 1.00 96.62 201 TYR A CA 1
ATOM 1611 C C . TYR A 1 201 ? -7.074 -4.866 -3.594 1.00 96.62 201 TYR A C 1
ATOM 1613 O O . TYR A 1 201 ? -7.145 -3.855 -4.285 1.00 96.62 201 TYR A O 1
ATOM 1621 N N . GLU A 1 202 ? -8.066 -5.746 -3.497 1.00 95.62 202 GLU A N 1
ATOM 1622 C CA . GLU A 1 202 ? -9.403 -5.545 -4.046 1.00 95.62 202 GLU A CA 1
ATOM 1623 C C . GLU A 1 202 ? -10.467 -5.629 -2.947 1.00 95.62 202 GLU A C 1
ATOM 1625 O O . GLU A 1 202 ? -10.417 -6.493 -2.068 1.00 95.62 202 GLU A O 1
ATOM 1630 N N . SER A 1 203 ? -11.459 -4.739 -2.995 1.00 95.19 203 SER A N 1
ATOM 1631 C CA . SER A 1 203 ? -12.615 -4.814 -2.107 1.00 95.19 203 SER A CA 1
ATOM 1632 C C . SER A 1 203 ? -13.528 -5.983 -2.480 1.00 95.19 203 SER A C 1
ATOM 1634 O O . SER A 1 203 ? -14.025 -6.072 -3.599 1.00 95.19 203 SER A O 1
ATOM 1636 N N . THR A 1 204 ? -13.822 -6.854 -1.522 1.00 91.81 204 THR A N 1
ATOM 1637 C CA . THR A 1 204 ? -14.796 -7.939 -1.660 1.00 91.81 204 THR A CA 1
ATOM 1638 C C . THR A 1 204 ? -15.612 -8.036 -0.378 1.00 91.81 204 THR A C 1
ATOM 1640 O O . THR A 1 204 ? -15.060 -8.295 0.686 1.00 91.81 204 THR A O 1
ATOM 1643 N N . ALA A 1 205 ? -16.935 -7.866 -0.474 1.00 89.69 205 ALA A N 1
ATOM 1644 C CA . ALA A 1 205 ? -17.860 -8.009 0.658 1.00 89.69 205 ALA A CA 1
ATOM 1645 C C . ALA A 1 205 ? -17.488 -7.158 1.899 1.00 89.69 205 ALA A C 1
ATOM 1647 O O . ALA A 1 205 ? -17.531 -7.638 3.028 1.00 89.69 205 ALA A O 1
ATOM 1648 N N . GLY A 1 206 ? -17.118 -5.888 1.689 1.00 92.31 206 GLY A N 1
ATOM 1649 C CA . GLY A 1 206 ? -16.835 -4.941 2.779 1.00 92.31 206 GLY A CA 1
ATOM 1650 C C . GLY A 1 206 ? -15.436 -5.051 3.396 1.00 92.31 206 GLY A C 1
ATOM 1651 O O . GLY A 1 206 ? -15.149 -4.359 4.372 1.00 92.31 206 GLY A O 1
ATOM 1652 N N . VAL A 1 207 ? -14.556 -5.882 2.833 1.00 95.81 207 VAL A N 1
ATOM 1653 C CA . VAL A 1 207 ? -13.147 -5.975 3.237 1.00 95.81 207 VAL A CA 1
ATOM 1654 C C . VAL A 1 207 ? -12.219 -5.909 2.032 1.00 95.81 207 VAL A C 1
ATOM 1656 O O . VAL A 1 207 ? -12.602 -6.295 0.929 1.00 95.81 207 VAL A O 1
ATOM 1659 N N . PHE A 1 208 ? -10.995 -5.440 2.236 1.00 97.19 208 PHE A N 1
ATOM 1660 C CA . PHE A 1 208 ? -9.916 -5.540 1.258 1.00 97.19 208 PHE A CA 1
ATOM 1661 C C . PHE A 1 208 ? -9.242 -6.913 1.338 1.00 97.19 208 PHE A C 1
ATOM 1663 O O . PHE A 1 208 ? -8.975 -7.424 2.425 1.00 97.19 208 PHE A O 1
ATOM 1670 N N . LYS A 1 209 ? -8.947 -7.510 0.182 1.00 95.38 209 LYS A N 1
ATOM 1671 C CA . LYS A 1 209 ? -8.196 -8.766 0.063 1.00 95.38 209 LYS A CA 1
ATOM 1672 C C . LYS A 1 209 ? -6.999 -8.571 -0.854 1.00 95.38 209 LYS A C 1
ATOM 1674 O O . LYS A 1 209 ? -7.149 -7.961 -1.906 1.00 95.38 209 LYS A O 1
ATOM 1679 N N . SER A 1 210 ? -5.841 -9.096 -0.454 1.00 94.75 210 SER A N 1
ATOM 1680 C CA . SER A 1 210 ? -4.636 -9.115 -1.293 1.00 94.75 210 SER A CA 1
ATOM 1681 C C . SER A 1 210 ? -4.908 -9.945 -2.550 1.00 94.75 210 SER A C 1
ATOM 1683 O O . SER A 1 210 ? -5.337 -11.098 -2.448 1.00 94.75 210 SER A O 1
ATOM 1685 N N . ILE A 1 211 ? -4.683 -9.345 -3.715 1.00 93.12 211 ILE A N 1
ATOM 1686 C CA . ILE A 1 211 ? -4.780 -9.978 -5.039 1.00 93.12 211 ILE A CA 1
ATOM 1687 C C . ILE A 1 211 ? -3.418 -10.057 -5.740 1.00 93.12 211 ILE A C 1
ATOM 1689 O O . ILE A 1 211 ? -3.257 -10.857 -6.657 1.00 93.12 211 ILE A O 1
ATOM 1693 N N . ALA A 1 212 ? -2.433 -9.278 -5.281 1.00 91.75 212 ALA A N 1
ATOM 1694 C CA . ALA A 1 212 ? -1.029 -9.418 -5.645 1.00 91.75 212 ALA A CA 1
ATOM 1695 C C . ALA A 1 212 ? -0.128 -8.828 -4.550 1.00 91.75 212 ALA A C 1
ATOM 1697 O O . ALA A 1 212 ? -0.491 -7.863 -3.877 1.00 91.75 212 ALA A O 1
ATOM 1698 N N . GLU A 1 213 ? 1.077 -9.373 -4.405 1.00 93.06 213 GLU A N 1
ATOM 1699 C CA . GLU A 1 213 ? 2.073 -8.893 -3.448 1.00 93.06 213 GLU A CA 1
ATOM 1700 C C . GLU A 1 213 ? 3.487 -8.948 -4.031 1.00 93.06 213 GLU A C 1
ATOM 1702 O O . GLU A 1 213 ? 3.802 -9.769 -4.898 1.00 93.06 213 GLU A O 1
ATOM 1707 N N . ALA A 1 214 ? 4.332 -8.044 -3.551 1.00 92.19 214 ALA A N 1
ATOM 1708 C CA . ALA A 1 214 ? 5.762 -8.013 -3.811 1.00 92.19 214 ALA A CA 1
ATOM 1709 C C . ALA A 1 214 ? 6.476 -7.440 -2.583 1.00 92.19 214 ALA A C 1
ATOM 1711 O O . ALA A 1 214 ? 5.851 -6.872 -1.689 1.00 92.19 214 ALA A O 1
ATOM 1712 N N . TYR A 1 215 ? 7.791 -7.574 -2.524 1.00 92.62 215 TYR A N 1
ATOM 1713 C CA . TYR A 1 215 ? 8.594 -6.982 -1.462 1.00 92.62 215 TYR A CA 1
ATOM 1714 C C . TYR A 1 215 ? 9.951 -6.564 -2.015 1.00 92.62 215 TYR A C 1
ATOM 1716 O O . TYR A 1 215 ? 10.362 -7.014 -3.086 1.00 92.62 215 TYR A O 1
ATOM 1724 N N . GLY A 1 216 ? 10.641 -5.708 -1.274 1.00 91.94 216 GLY A N 1
ATOM 1725 C CA . GLY A 1 216 ? 12.027 -5.365 -1.540 1.00 91.94 216 GLY A CA 1
ATOM 1726 C C . GLY A 1 216 ? 12.789 -5.164 -0.242 1.00 91.94 216 GLY A C 1
ATOM 1727 O O . GLY A 1 216 ? 12.253 -4.668 0.747 1.00 91.94 216 GLY A O 1
ATOM 1728 N N . TYR A 1 217 ? 14.043 -5.584 -0.255 1.00 91.44 217 TYR A N 1
ATOM 1729 C CA . TYR A 1 217 ? 15.026 -5.373 0.787 1.00 91.44 217 TYR A CA 1
ATOM 1730 C C . TYR A 1 217 ? 15.743 -4.041 0.547 1.00 91.44 217 TYR A C 1
ATOM 1732 O O . TYR A 1 217 ? 16.313 -3.798 -0.520 1.00 91.44 217 TYR A O 1
ATOM 1740 N N . SER A 1 218 ? 15.703 -3.157 1.539 1.00 88.31 218 SER A N 1
ATOM 1741 C CA . SER A 1 218 ? 16.248 -1.799 1.440 1.00 88.31 218 SER A CA 1
ATOM 1742 C C . SER A 1 218 ? 17.035 -1.369 2.674 1.00 88.31 218 SER A C 1
ATOM 1744 O O . SER A 1 218 ? 17.284 -0.175 2.827 1.00 88.31 218 SER A O 1
ATOM 1746 N N . ALA A 1 219 ? 17.415 -2.307 3.547 1.00 80.88 219 ALA A N 1
ATOM 1747 C CA . ALA A 1 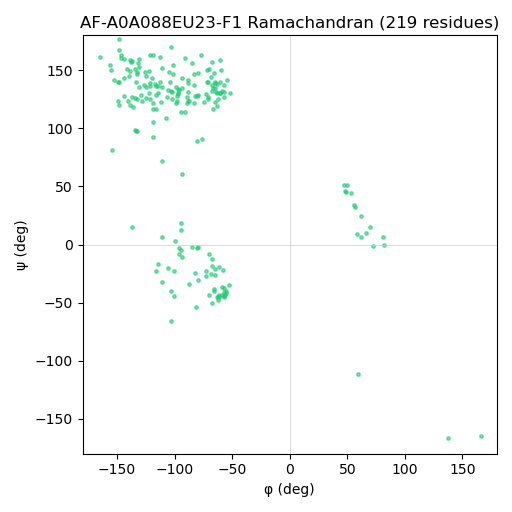219 ? 18.153 -2.001 4.767 1.00 80.88 219 ALA A CA 1
ATOM 1748 C C . ALA A 1 219 ? 19.403 -1.140 4.465 1.00 80.88 219 ALA A C 1
ATOM 1750 O O . ALA A 1 219 ? 20.173 -1.499 3.554 1.00 80.88 219 ALA A O 1
ATOM 1751 N N . PRO A 1 220 ? 19.616 -0.026 5.197 1.00 62.44 220 PRO A N 1
ATOM 1752 C CA . PRO A 1 220 ? 20.803 0.811 5.035 1.00 62.44 220 PRO A CA 1
ATOM 1753 C C . PRO A 1 220 ? 22.098 0.024 5.320 1.00 62.44 220 PRO A C 1
ATOM 1755 O O . PRO A 1 220 ? 22.070 -1.047 5.931 1.00 62.44 220 PRO A O 1
ATOM 1758 N N . GLN A 1 221 ? 23.228 0.516 4.797 1.00 55.28 221 GLN A N 1
ATOM 1759 C CA . GLN A 1 221 ? 24.567 0.060 5.200 1.00 55.28 221 GLN A CA 1
ATOM 1760 C C . GLN A 1 221 ? 25.016 0.788 6.461 1.00 55.28 221 GLN A C 1
ATOM 1762 O O . GLN A 1 221 ? 24.710 1.998 6.560 1.00 55.28 221 GLN A O 1
#

pLDDT: mean 91.98, std 9.64, range [28.38, 98.5]

Sequence (221 aa):
MPVENEKINPKLATYAIINNKMTPIIYSATKPESEASNGRQTSFNFSNNGGDFFIIKEKINEGDFALLVNQKFIDDNKFSPFKKTEKETCHQTKTTLSNKYNRHITKSLTIAELNNQDEINLTLFEVKNDSALAVLSYLHNNQIITLDFPAKYDEMSTWRVDDGGIFDFENLQVLSIFQSGKSIKIATVFWGAEGYNLNFYESTAGVFKSIAEAYGYSAPQ

Mean predicted aligned error: 4.59 Å

Solvent-accessible surface area (backbone atoms only — not comparable to full-atom values): 12292 Å² total; per-residue (Å²): 129,86,45,69,88,66,72,72,61,69,81,62,32,41,31,30,39,40,87,56,38,85,39,67,40,39,65,71,48,76,45,74,58,41,94,82,39,83,79,41,67,41,59,92,34,49,92,24,50,47,46,80,41,67,47,60,89,67,90,75,68,85,74,66,65,67,51,76,36,30,66,69,54,47,74,63,28,42,76,46,64,59,46,81,47,85,43,76,48,55,69,67,59,54,51,53,49,30,62,73,66,72,47,58,71,74,45,49,32,27,50,32,38,36,90,83,75,33,39,34,31,45,36,34,39,57,72,53,93,58,37,31,40,38,33,43,35,39,46,51,96,93,42,63,32,37,36,77,50,74,30,59,59,32,72,50,45,29,91,36,66,78,38,54,49,50,89,58,67,85,37,54,40,83,48,45,40,27,42,37,92,93,32,45,33,41,31,33,40,39,56,44,70,54,24,36,39,37,40,30,29,37,50,56,96,56,27,52,42,77,44,34,74,50,70,41,41,52,50,80,134

Foldseek 3Di:
DFQPVPDDDLQQFQWKQWQLDTFGKHWDDWADAAPPAPQFPFLVRVVRDTGTDIDTPDDDDGPIDIDTDHPVCCVQWPWWRKDFDWDADDPLVLVVVCVVVVFAWPGKTFGIATPVRKTWMWTWTDQDPQKTWIWTWIADPNAIAIDIQIFRADCQATRAHRPRSDDDPVQKHWRTWIDRPPKIKTWIWGDDQFWIKIFIWIGDPRYTDTNHIDIGGHHDD